Protein AF-A0A7V8ZDE4-F1 (afdb_monomer)

pLDDT: mean 71.48, std 24.08, range [26.95, 95.25]

Nearest PDB structures (foldseek):
  8zi3-assembly1_A  TM=9.391E-01  e=5.649E-06  Acinetobacter baumannii AB5075
  8jr0-assembly1_C  TM=8.247E-01  e=5.360E-06  Mycobacterium tuberculosis
  8g0d-assembly1_B  TM=8.787E-01  e=1.614E-05  Mycolicibacterium smegmatis MC2 155
  8j0s-assembly1_C  TM=7.680E-01  e=5.360E-06  Mycobacterium tuberculosis
  8j0t-assembly1_C  TM=7.699E-01  e=5.953E-06  Mycobacterium tuberculosis

Radius of gyration: 31.19 Å; Cα contacts (8 Å, |Δi|>4): 106; chains: 1; bounding box: 49×77×85 Å

Foldseek 3Di:
DVLVVVVVPDDDDDPVSVLVVQLVLLLVLLPDDDPPDDDQQLLNCLSNLCSVVCVCLQPHSVCSVVLSVQLVVCCCVPVVVLSVCVNVVDDDPVSSVVSVVSSNVSDVVQFGQADPVSDGDPPPCSVDPPDVVVVPPDDPDDDDDDDDDDDDDDDDDDDDDDDDDDDDDDDDDDDDDDDD

Mean predicted aligned error: 16.89 Å

Structure (mmCIF, N/CA/C/O backbone):
data_AF-A0A7V8ZDE4-F1
#
_entry.id   AF-A0A7V8ZDE4-F1
#
loop_
_atom_site.group_PDB
_atom_site.id
_atom_site.type_symbol
_atom_site.label_atom_id
_atom_site.label_alt_id
_atom_site.label_comp_id
_atom_site.label_asym_id
_atom_site.label_entity_id
_atom_site.label_seq_id
_atom_site.pdbx_PDB_ins_code
_atom_site.Cartn_x
_atom_site.Cartn_y
_atom_site.Cartn_z
_atom_site.occupancy
_atom_site.B_iso_or_equiv
_atom_site.auth_seq_id
_atom_site.auth_comp_id
_atom_site.auth_asym_id
_atom_site.auth_atom_id
_atom_site.pdbx_PDB_model_num
ATOM 1 N N . ARG A 1 1 ? 4.763 12.582 -14.632 1.00 57.12 1 ARG A N 1
ATOM 2 C CA . ARG A 1 1 ? 4.474 12.867 -16.061 1.00 57.12 1 ARG A CA 1
ATOM 3 C C . ARG A 1 1 ? 5.572 13.686 -16.749 1.00 57.12 1 ARG A C 1
ATOM 5 O O . ARG A 1 1 ? 5.845 13.400 -17.901 1.00 57.12 1 ARG A O 1
ATOM 12 N N . GLU A 1 2 ? 6.235 14.650 -16.093 1.00 60.16 2 GLU A N 1
ATOM 13 C CA . GLU A 1 2 ? 7.344 15.407 -16.725 1.00 60.16 2 GLU A CA 1
ATOM 14 C C . GLU A 1 2 ? 8.608 14.557 -16.980 1.00 60.16 2 GLU A C 1
ATOM 16 O O . GLU A 1 2 ? 9.247 14.705 -18.016 1.00 60.16 2 GLU A O 1
ATOM 21 N N . LEU A 1 3 ? 8.926 13.610 -16.091 1.00 61.25 3 LEU A N 1
ATOM 22 C CA . LEU A 1 3 ? 10.100 12.730 -16.225 1.00 61.25 3 LEU A CA 1
ATOM 23 C C . LEU A 1 3 ? 9.937 11.630 -17.291 1.00 61.25 3 LEU A C 1
ATOM 25 O O . LEU A 1 3 ? 10.907 11.232 -17.927 1.00 61.25 3 LEU A O 1
ATOM 29 N N . GLU A 1 4 ? 8.711 11.166 -17.529 1.00 60.62 4 GLU A N 1
ATOM 30 C CA . GLU A 1 4 ? 8.402 10.111 -18.510 1.00 60.62 4 GLU A CA 1
ATOM 31 C C . GLU A 1 4 ? 8.660 10.588 -19.950 1.00 60.62 4 GLU A C 1
ATOM 33 O O . GLU A 1 4 ? 9.229 9.867 -20.767 1.00 60.62 4 GLU A O 1
ATOM 38 N N . ALA A 1 5 ? 8.342 11.856 -20.236 1.00 60.94 5 ALA A N 1
ATOM 39 C CA . ALA A 1 5 ? 8.657 12.499 -21.510 1.00 60.94 5 ALA A CA 1
ATOM 40 C C . ALA A 1 5 ? 10.168 12.737 -21.703 1.00 60.94 5 ALA A C 1
ATOM 42 O O . ALA A 1 5 ? 10.633 12.805 -22.837 1.00 60.94 5 ALA A O 1
ATOM 43 N N . PHE A 1 6 ? 10.945 12.843 -20.618 1.00 59.06 6 PHE A N 1
ATOM 44 C CA . PHE A 1 6 ? 12.403 13.001 -20.664 1.00 59.06 6 PHE A CA 1
ATOM 45 C C . PHE A 1 6 ? 13.118 11.672 -20.971 1.00 59.06 6 PHE A C 1
ATOM 47 O O . PHE A 1 6 ? 14.100 11.660 -21.713 1.00 59.06 6 PHE A O 1
ATOM 54 N N . ALA A 1 7 ? 12.579 10.542 -20.496 1.00 60.19 7 ALA A N 1
ATOM 55 C CA . ALA A 1 7 ? 13.123 9.208 -20.763 1.00 60.19 7 ALA A CA 1
ATOM 56 C C . ALA A 1 7 ? 13.098 8.797 -22.248 1.00 60.19 7 ALA A C 1
ATOM 58 O O . ALA A 1 7 ? 13.914 7.982 -22.672 1.00 60.19 7 ALA A O 1
ATOM 59 N N . GLN A 1 8 ? 12.231 9.402 -23.069 1.00 61.84 8 GLN A N 1
ATOM 60 C CA . GLN A 1 8 ? 12.204 9.170 -24.520 1.00 61.84 8 GLN A CA 1
ATOM 61 C C . GLN A 1 8 ? 13.374 9.811 -25.294 1.00 61.84 8 GLN A C 1
ATOM 63 O O . GLN A 1 8 ? 13.570 9.468 -26.459 1.00 61.84 8 GLN A O 1
ATOM 68 N N . PHE A 1 9 ? 14.154 10.725 -24.697 1.00 59.12 9 PHE A N 1
ATOM 69 C CA . PHE A 1 9 ? 15.101 11.571 -25.444 1.00 59.12 9 PHE A CA 1
ATOM 70 C C . PHE A 1 9 ? 16.596 11.249 -25.290 1.00 59.12 9 PHE A C 1
ATOM 72 O O . PHE A 1 9 ? 17.395 11.832 -26.022 1.00 59.12 9 PHE A O 1
ATOM 79 N N . GLY A 1 10 ? 17.019 10.335 -24.414 1.00 55.25 10 GLY A N 1
ATOM 80 C CA . GLY A 1 10 ? 18.457 10.147 -24.182 1.00 55.25 10 GLY A CA 1
ATOM 81 C C . GLY A 1 10 ? 18.822 8.832 -23.516 1.00 55.25 10 GLY A C 1
ATOM 82 O O . GLY A 1 10 ? 19.065 8.821 -22.323 1.00 55.25 10 GLY A O 1
ATOM 83 N N . SER A 1 11 ? 18.811 7.766 -24.317 1.00 62.47 11 SER A N 1
ATOM 84 C CA . SER A 1 11 ? 19.580 6.501 -24.317 1.00 62.47 11 SER A CA 1
ATOM 85 C C . SER A 1 11 ? 20.313 5.910 -23.092 1.00 62.47 11 SER A C 1
ATOM 87 O O . SER A 1 11 ? 20.893 4.853 -23.276 1.00 62.47 11 SER A O 1
ATOM 89 N N . GLU A 1 12 ? 20.297 6.466 -21.887 1.00 56.59 12 GLU A N 1
ATOM 90 C CA . GLU A 1 12 ? 20.797 5.833 -20.656 1.00 56.59 12 GLU A CA 1
ATOM 91 C C . GLU A 1 12 ? 20.234 6.632 -19.476 1.00 56.59 12 GLU A C 1
ATOM 93 O O . GLU A 1 12 ? 20.771 7.663 -19.071 1.00 56.59 12 GLU A O 1
ATOM 98 N N . LEU A 1 13 ? 19.081 6.200 -18.967 1.00 66.50 13 LEU A N 1
ATOM 99 C CA . LEU A 1 13 ? 18.550 6.751 -17.72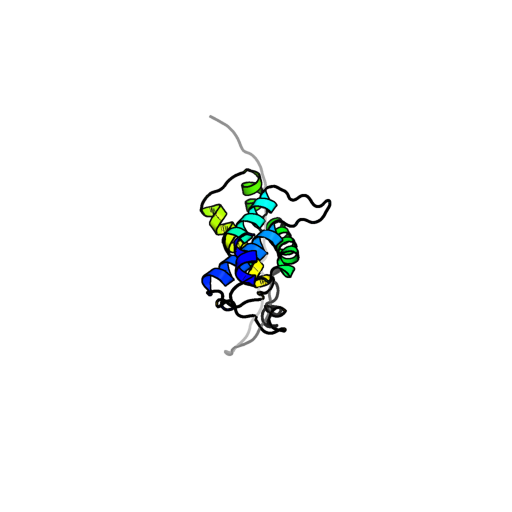9 1.00 66.50 13 LEU A CA 1
ATOM 100 C C . LEU A 1 13 ? 19.392 6.212 -16.569 1.00 66.50 13 LEU A C 1
ATOM 102 O O . LEU A 1 13 ? 19.540 4.995 -16.452 1.00 66.50 13 LEU A O 1
ATOM 106 N N . ASP A 1 14 ? 19.906 7.098 -15.719 1.00 79.94 14 ASP A N 1
ATOM 107 C CA . ASP A 1 14 ? 20.563 6.704 -14.470 1.00 79.94 14 ASP A CA 1
ATOM 108 C C . ASP A 1 14 ? 19.609 5.864 -13.595 1.00 79.94 14 ASP A C 1
ATOM 110 O O . ASP A 1 14 ? 18.388 6.067 -13.639 1.00 79.94 14 ASP A O 1
ATOM 114 N N . ALA A 1 15 ? 20.153 4.917 -12.823 1.00 79.75 15 ALA A N 1
ATOM 115 C CA . ALA A 1 15 ? 19.383 3.969 -12.014 1.00 79.75 15 ALA A CA 1
ATOM 116 C C . ALA A 1 15 ? 18.385 4.667 -11.072 1.00 79.75 15 ALA A C 1
ATOM 118 O O . ALA A 1 15 ? 17.239 4.227 -10.958 1.00 79.75 15 ALA A O 1
ATOM 119 N N . ASP A 1 16 ? 18.758 5.815 -10.498 1.00 82.75 16 ASP A N 1
ATOM 120 C CA . ASP A 1 16 ? 17.874 6.596 -9.626 1.00 82.75 16 ASP A CA 1
ATOM 121 C C . ASP A 1 16 ? 16.657 7.141 -10.390 1.00 82.75 16 ASP A C 1
ATOM 123 O O . ASP A 1 16 ? 15.531 7.204 -9.879 1.00 82.75 16 ASP A O 1
ATOM 127 N N . THR A 1 17 ? 16.858 7.507 -11.659 1.00 83.50 17 THR A N 1
ATOM 128 C CA . THR A 1 17 ? 15.774 7.998 -12.515 1.00 83.50 17 THR A CA 1
ATOM 129 C C . THR A 1 17 ? 14.857 6.848 -12.931 1.00 83.50 17 THR A C 1
ATOM 131 O O . THR A 1 17 ? 13.638 7.026 -12.965 1.00 83.50 17 THR A O 1
ATOM 134 N N . GLN A 1 18 ? 15.410 5.659 -13.197 1.00 82.44 18 GLN A N 1
ATOM 135 C CA . GLN A 1 18 ? 14.616 4.463 -13.505 1.00 82.44 18 GLN A CA 1
ATOM 136 C C . GLN A 1 18 ? 13.742 4.058 -12.316 1.00 82.44 18 GLN A C 1
ATOM 138 O O . GLN A 1 18 ? 12.538 3.872 -12.486 1.00 82.44 18 GLN A O 1
ATOM 143 N N . ALA A 1 19 ? 14.313 4.015 -11.108 1.00 83.81 19 ALA A N 1
ATOM 144 C CA . ALA A 1 19 ? 13.574 3.723 -9.883 1.00 83.81 19 ALA A CA 1
ATOM 145 C C . ALA A 1 19 ? 12.450 4.744 -9.642 1.00 83.81 19 ALA A C 1
ATOM 147 O O . ALA A 1 19 ? 11.315 4.371 -9.341 1.00 83.81 19 ALA A O 1
ATOM 148 N N . THR A 1 20 ? 12.727 6.034 -9.861 1.00 86.75 20 THR A N 1
ATOM 149 C CA . THR A 1 20 ? 11.723 7.102 -9.730 1.00 86.75 20 THR A CA 1
ATOM 150 C C . THR A 1 20 ? 10.564 6.927 -10.714 1.00 86.75 20 THR A C 1
ATOM 152 O O . THR A 1 20 ? 9.401 7.085 -10.337 1.00 86.75 20 THR A O 1
ATOM 155 N N . LEU A 1 21 ? 10.855 6.593 -11.975 1.00 87.06 21 LEU A N 1
ATOM 156 C CA . LEU A 1 21 ? 9.821 6.340 -12.980 1.00 87.06 21 LEU A C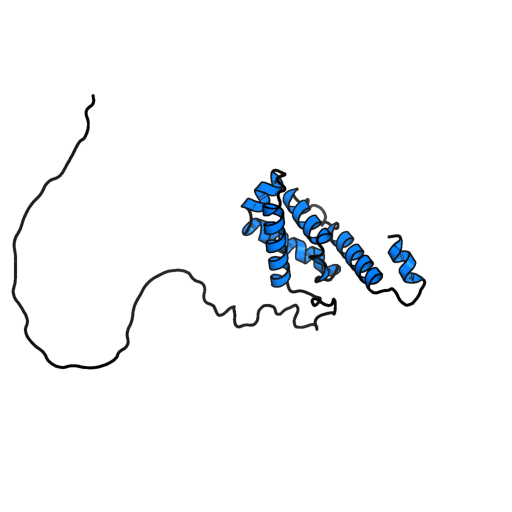A 1
ATOM 157 C C . LEU A 1 21 ? 9.000 5.101 -12.649 1.00 87.06 21 LEU A C 1
ATOM 159 O O . LEU A 1 21 ? 7.773 5.168 -12.688 1.00 87.06 21 LEU A O 1
ATOM 163 N N . ALA A 1 22 ? 9.664 4.012 -12.271 1.00 87.19 22 ALA A N 1
ATOM 164 C CA . ALA A 1 22 ? 9.005 2.766 -11.923 1.00 87.19 22 ALA A CA 1
ATOM 165 C C . ALA A 1 22 ? 8.098 2.951 -10.694 1.00 87.19 22 ALA A C 1
ATOM 167 O O . ALA A 1 22 ? 6.965 2.479 -10.676 1.00 87.19 22 ALA A O 1
ATOM 168 N N . ARG A 1 23 ? 8.531 3.706 -9.676 1.00 89.62 23 ARG A N 1
ATOM 169 C CA . ARG A 1 23 ? 7.666 4.076 -8.545 1.00 89.62 23 ARG A CA 1
ATOM 170 C C . ARG A 1 23 ? 6.498 4.960 -8.985 1.00 89.62 23 ARG A C 1
ATOM 172 O O . ARG A 1 23 ? 5.375 4.772 -8.527 1.00 89.62 23 ARG A O 1
ATOM 179 N N . GLY A 1 24 ? 6.736 5.904 -9.896 1.00 90.38 24 GLY A N 1
ATOM 180 C CA . GLY A 1 24 ? 5.687 6.746 -10.471 1.00 90.38 24 GLY A CA 1
ATOM 181 C C . GLY A 1 24 ? 4.606 5.942 -11.199 1.00 90.38 24 GLY A C 1
ATOM 182 O O . GLY A 1 24 ? 3.421 6.218 -11.021 1.00 90.38 24 GLY A O 1
ATOM 183 N N . GLU A 1 25 ? 5.002 4.933 -11.973 1.00 90.88 25 GLU A N 1
ATOM 184 C CA 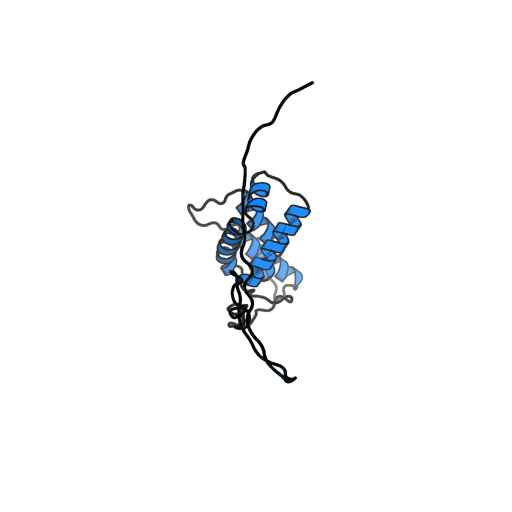. GLU A 1 25 ? 4.087 4.009 -12.648 1.00 90.88 25 GLU A CA 1
ATOM 185 C C . GLU A 1 25 ? 3.229 3.236 -11.639 1.00 90.88 25 GLU A C 1
ATOM 187 O O . GLU A 1 25 ? 2.002 3.209 -11.751 1.00 90.88 25 GLU A O 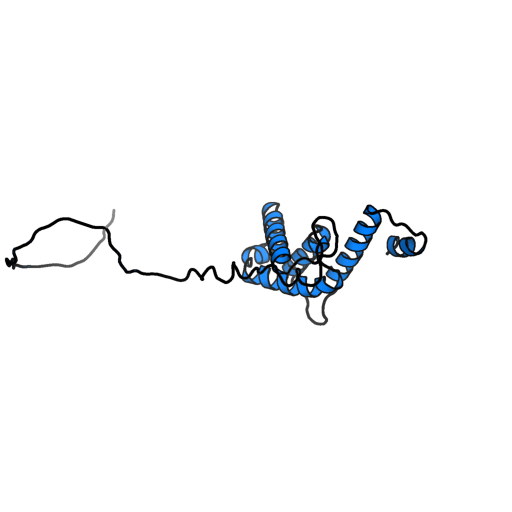1
ATOM 192 N N . ARG A 1 26 ? 3.861 2.696 -10.591 1.00 91.81 26 ARG A N 1
ATOM 193 C CA . ARG A 1 26 ? 3.173 1.966 -9.520 1.00 91.81 26 ARG A CA 1
ATOM 194 C C . ARG A 1 26 ? 2.187 2.838 -8.749 1.00 91.81 26 ARG A C 1
ATOM 196 O O . ARG A 1 26 ? 1.058 2.421 -8.528 1.00 91.81 26 ARG A O 1
ATOM 203 N N . LEU A 1 27 ? 2.560 4.075 -8.415 1.00 92.06 27 LEU A N 1
ATOM 204 C CA . LEU A 1 27 ? 1.662 5.034 -7.760 1.00 92.06 27 LEU A CA 1
AT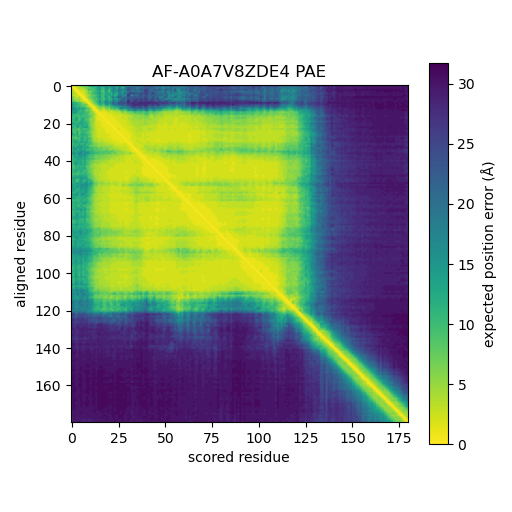OM 205 C C . LEU A 1 27 ? 0.429 5.349 -8.611 1.00 92.06 27 LEU A C 1
ATOM 207 O O . LEU A 1 27 ? -0.671 5.484 -8.082 1.00 92.06 27 LEU A O 1
ATOM 211 N N . VAL A 1 28 ? 0.588 5.458 -9.932 1.00 92.69 28 VAL A N 1
ATOM 212 C CA . VAL A 1 28 ? -0.556 5.647 -10.833 1.00 92.69 28 VAL A CA 1
ATOM 213 C C . VAL A 1 28 ? -1.447 4.407 -10.833 1.00 92.69 28 VAL A C 1
ATOM 215 O O . VAL A 1 28 ? -2.666 4.549 -10.761 1.00 92.69 28 VAL A O 1
ATOM 218 N N . ALA A 1 29 ? -0.864 3.206 -10.859 1.00 91.69 29 ALA A N 1
ATOM 219 C CA . ALA A 1 29 ? -1.618 1.960 -10.767 1.00 91.69 29 ALA A CA 1
ATOM 220 C C . ALA A 1 29 ? -2.367 1.824 -9.429 1.00 91.69 29 ALA A C 1
ATOM 222 O O . ALA A 1 29 ? -3.519 1.397 -9.424 1.00 91.69 29 ALA A O 1
ATOM 223 N N . THR A 1 30 ? -1.772 2.264 -8.317 1.00 93.19 30 THR A N 1
ATOM 224 C CA . THR A 1 30 ? -2.406 2.292 -6.990 1.00 93.19 30 THR A CA 1
ATOM 225 C C . THR A 1 30 ? -3.672 3.138 -6.950 1.00 93.19 30 THR A C 1
ATOM 227 O O . THR A 1 30 ? -4.621 2.804 -6.246 1.00 93.19 30 THR A O 1
ATOM 230 N N . LEU A 1 31 ? -3.696 4.231 -7.710 1.00 91.38 31 LEU A N 1
ATOM 231 C CA . LEU A 1 31 ? -4.830 5.149 -7.769 1.00 91.38 31 LEU A CA 1
ATOM 232 C C . LEU A 1 31 ? -5.937 4.683 -8.728 1.00 91.38 31 LEU A C 1
ATOM 234 O O . LEU A 1 31 ? -6.995 5.313 -8.780 1.00 91.38 31 LEU A O 1
ATOM 238 N N . ASN A 1 32 ? -5.722 3.601 -9.481 1.00 90.00 32 ASN A N 1
ATOM 239 C CA . ASN A 1 32 ? -6.753 3.030 -10.337 1.00 90.00 32 ASN A CA 1
ATOM 240 C C . ASN A 1 32 ? -7.732 2.200 -9.500 1.00 90.00 32 ASN A C 1
ATOM 242 O O . ASN A 1 32 ? -7.342 1.275 -8.792 1.00 90.00 32 ASN A O 1
ATOM 246 N N . GLN A 1 33 ? -9.020 2.515 -9.624 1.00 88.56 33 GLN A N 1
ATOM 247 C CA . GLN A 1 33 ? -10.104 1.805 -8.949 1.00 88.56 33 GLN A CA 1
ATOM 248 C C . GLN A 1 33 ? -11.084 1.233 -9.970 1.00 88.56 33 GLN A C 1
ATOM 250 O O . GLN A 1 33 ? -11.357 1.850 -11.004 1.00 88.56 33 GLN A O 1
ATOM 255 N N . ALA A 1 34 ? -11.627 0.055 -9.660 1.00 87.38 34 ALA A N 1
ATOM 256 C CA . ALA A 1 34 ? -12.689 -0.550 -10.448 1.00 87.38 34 ALA A CA 1
ATOM 257 C C . ALA A 1 34 ? -13.979 0.285 -10.371 1.00 87.38 34 ALA A C 1
ATOM 259 O O . ALA A 1 34 ? -14.290 0.922 -9.360 1.00 87.38 34 ALA A O 1
ATOM 260 N N . GLU A 1 35 ? -14.755 0.270 -11.452 1.00 89.25 35 GLU A N 1
ATOM 261 C CA . GLU A 1 35 ? -16.042 0.960 -11.496 1.00 89.25 35 GLU A CA 1
ATOM 262 C C . GLU A 1 35 ? -17.004 0.373 -10.450 1.00 89.25 35 GLU A C 1
ATOM 264 O O . GLU A 1 35 ? -17.054 -0.838 -10.249 1.00 89.25 35 GLU A O 1
ATOM 269 N N . LEU A 1 36 ? -17.791 1.232 -9.791 1.00 89.50 36 LEU A N 1
ATOM 270 C CA . LEU A 1 36 ? -18.787 0.848 -8.777 1.00 89.50 36 LEU A CA 1
ATOM 271 C C . LEU A 1 36 ? -18.224 0.136 -7.529 1.00 89.50 36 LEU A C 1
ATOM 273 O O . LEU A 1 36 ? -19.002 -0.410 -6.748 1.00 89.50 36 LEU A O 1
ATOM 277 N N . ALA A 1 37 ? -16.911 0.189 -7.296 1.00 88.06 37 ALA A N 1
ATOM 278 C CA . ALA A 1 37 ? -16.260 -0.394 -6.123 1.00 88.06 37 ALA A CA 1
ATOM 279 C C . ALA A 1 37 ? -15.579 0.685 -5.254 1.00 88.06 37 ALA A C 1
ATOM 281 O O . ALA A 1 37 ? -14.351 0.717 -5.166 1.00 88.06 37 ALA A O 1
ATOM 282 N N . PRO A 1 38 ? -16.341 1.598 -4.616 1.00 90.94 38 PRO A N 1
ATOM 283 C CA . PRO A 1 38 ? -15.748 2.613 -3.755 1.00 90.94 38 PRO A CA 1
ATOM 284 C C . PRO A 1 38 ? -15.078 1.962 -2.540 1.00 90.94 38 PRO A C 1
ATOM 286 O O . PRO A 1 38 ? -15.670 1.126 -1.856 1.00 90.94 38 PRO A O 1
ATOM 289 N N . TRP A 1 39 ? -13.847 2.374 -2.260 1.00 92.56 39 TRP A N 1
ATOM 290 C CA . TRP A 1 39 ? -13.106 1.944 -1.078 1.00 92.56 39 TRP A CA 1
ATOM 291 C C . TRP A 1 39 ? -13.491 2.762 0.148 1.00 92.56 39 TRP A C 1
ATOM 293 O O . TRP A 1 39 ? -13.793 3.955 0.035 1.00 92.56 39 TRP A O 1
ATOM 303 N N . LYS A 1 40 ? -13.448 2.140 1.329 1.00 94.38 40 LYS A N 1
ATOM 304 C CA . LYS A 1 40 ? -13.597 2.876 2.585 1.00 94.38 40 LYS A CA 1
ATOM 305 C C . LYS A 1 40 ? -12.324 3.672 2.887 1.00 94.38 40 LYS A C 1
ATOM 307 O O . LYS A 1 40 ? -11.319 3.525 2.193 1.00 94.38 40 LYS A O 1
ATOM 312 N N . VAL A 1 41 ? -12.367 4.547 3.889 1.00 94.62 41 VAL A N 1
ATOM 313 C CA . VAL A 1 41 ? -11.236 5.440 4.194 1.00 94.62 41 VAL A CA 1
ATOM 314 C C . VAL A 1 41 ? -10.023 4.631 4.644 1.00 94.62 41 VAL A C 1
ATOM 316 O O . VAL A 1 41 ? -8.932 4.854 4.137 1.00 94.62 41 VAL A O 1
ATOM 319 N N . GLU A 1 42 ? -10.226 3.645 5.511 1.00 95.25 42 GLU A N 1
ATOM 320 C CA . GLU A 1 42 ? -9.187 2.739 5.996 1.00 95.25 42 GLU A CA 1
ATOM 321 C C . GLU A 1 42 ? -8.496 1.970 4.856 1.00 95.25 42 GLU A C 1
ATOM 323 O O . GLU A 1 42 ? -7.271 1.869 4.821 1.00 95.25 42 GLU A O 1
ATOM 328 N N . ASP A 1 43 ? -9.265 1.526 3.857 1.00 95.06 43 ASP A N 1
ATOM 329 C CA . ASP A 1 43 ? -8.729 0.829 2.685 1.00 95.06 43 ASP A CA 1
ATOM 330 C C . ASP A 1 43 ? -7.905 1.774 1.797 1.00 95.06 43 ASP A C 1
ATOM 332 O O . ASP A 1 43 ? -6.845 1.410 1.289 1.00 95.06 43 ASP A O 1
ATOM 336 N N . GLN A 1 44 ? -8.387 3.008 1.607 1.00 94.81 44 GLN A N 1
ATOM 337 C CA . GLN A 1 44 ? -7.666 4.032 0.851 1.00 94.81 44 GLN A CA 1
ATOM 338 C C . GLN A 1 44 ? -6.350 4.400 1.539 1.00 94.81 44 GLN A C 1
ATOM 340 O O . GLN A 1 44 ? -5.340 4.566 0.860 1.00 94.81 44 GLN A O 1
ATOM 345 N N . VAL A 1 45 ? -6.347 4.497 2.872 1.00 94.81 45 VAL A N 1
ATOM 346 C CA . VAL A 1 45 ? -5.136 4.765 3.654 1.00 94.81 45 VAL A CA 1
ATOM 347 C C . VAL A 1 45 ? -4.124 3.636 3.470 1.00 94.81 45 VAL A C 1
ATOM 349 O O . VAL A 1 45 ? -2.983 3.920 3.111 1.00 94.81 45 VAL A O 1
ATOM 352 N N . ALA A 1 46 ? -4.540 2.374 3.613 1.00 94.44 46 ALA A N 1
ATOM 353 C CA . ALA A 1 46 ? -3.659 1.222 3.414 1.00 94.44 46 ALA A CA 1
ATOM 354 C C . ALA A 1 46 ? -3.057 1.177 1.997 1.00 94.44 46 ALA A C 1
ATOM 356 O O . ALA A 1 46 ? -1.848 1.000 1.837 1.00 94.44 46 ALA A O 1
ATOM 357 N N . ALA A 1 47 ? -3.874 1.403 0.963 1.00 94.31 47 ALA A N 1
ATOM 358 C CA . ALA A 1 47 ? -3.420 1.386 -0.426 1.00 94.31 47 ALA A CA 1
ATOM 359 C C . ALA A 1 47 ? -2.491 2.560 -0.781 1.00 94.31 47 ALA A C 1
ATOM 361 O O . ALA A 1 47 ? -1.537 2.398 -1.539 1.00 94.31 47 ALA A O 1
ATOM 362 N N . ILE A 1 48 ? -2.742 3.759 -0.248 1.00 93.94 48 ILE A N 1
ATOM 363 C CA . ILE A 1 48 ? -1.848 4.903 -0.471 1.00 93.94 48 ILE A CA 1
ATOM 364 C C . ILE A 1 48 ? -0.530 4.680 0.269 1.00 93.94 48 ILE A C 1
ATOM 366 O O . ILE A 1 48 ? 0.532 4.891 -0.318 1.00 93.94 48 ILE A O 1
ATOM 370 N N . TYR A 1 49 ? -0.594 4.216 1.520 1.00 94.62 49 TYR A N 1
ATOM 371 C CA . TYR A 1 49 ? 0.584 3.957 2.341 1.00 94.62 49 TYR A CA 1
ATOM 372 C C . TYR A 1 49 ? 1.506 2.910 1.702 1.00 94.62 49 TYR A C 1
ATOM 374 O O . TYR A 1 49 ? 2.713 3.146 1.609 1.00 94.62 49 TYR A O 1
ATOM 382 N N . SER A 1 50 ? 0.950 1.818 1.158 1.00 93.44 50 SER A N 1
ATOM 383 C CA . SER A 1 50 ? 1.730 0.797 0.442 1.00 93.44 50 SER A CA 1
ATOM 384 C C . SER A 1 50 ? 2.501 1.389 -0.751 1.00 93.44 50 SER A C 1
ATOM 386 O O . SER A 1 50 ? 3.680 1.087 -0.953 1.00 93.44 50 SER A O 1
ATOM 388 N N . GLY A 1 51 ? 1.871 2.292 -1.511 1.00 91.12 51 GLY A N 1
ATOM 389 C CA . GLY A 1 51 ? 2.485 2.956 -2.661 1.00 91.12 51 GLY A CA 1
ATOM 390 C C . GLY A 1 51 ? 3.533 4.005 -2.285 1.00 91.12 51 GLY A C 1
ATOM 391 O O . GLY A 1 51 ? 4.589 4.076 -2.913 1.00 91.12 51 GLY A O 1
ATOM 392 N N . THR A 1 52 ? 3.279 4.824 -1.262 1.00 90.00 52 THR A N 1
ATOM 393 C CA . THR A 1 52 ? 4.216 5.881 -0.846 1.00 90.00 52 THR A CA 1
ATOM 394 C C . THR A 1 52 ? 5.398 5.352 -0.040 1.00 90.00 52 THR A C 1
ATOM 396 O O . THR A 1 52 ? 6.489 5.914 -0.137 1.00 90.00 52 THR A O 1
ATOM 399 N N . GLY A 1 53 ? 5.200 4.270 0.719 1.00 85.19 53 GLY A N 1
ATOM 400 C CA . GLY A 1 53 ? 6.226 3.635 1.549 1.00 85.19 53 GLY A CA 1
ATOM 401 C C . GLY A 1 53 ? 7.247 2.798 0.772 1.00 85.19 53 GLY A C 1
ATOM 402 O O . GLY A 1 53 ? 8.224 2.342 1.353 1.00 85.19 53 GLY A O 1
ATOM 403 N N . GLY A 1 54 ? 7.064 2.611 -0.542 1.00 85.38 54 GLY A N 1
ATOM 404 C CA . GLY A 1 54 ? 7.975 1.818 -1.381 1.00 85.38 54 GLY A CA 1
ATOM 405 C C . GLY A 1 54 ? 7.764 0.304 -1.283 1.00 85.38 54 GLY A C 1
ATOM 406 O O . GLY A 1 54 ? 8.518 -0.457 -1.879 1.00 85.38 54 GLY A O 1
ATOM 407 N N . TYR A 1 55 ? 6.717 -0.148 -0.591 1.00 88.62 55 TYR A N 1
ATOM 408 C CA . TYR A 1 55 ? 6.392 -1.569 -0.453 1.00 88.62 55 TYR A CA 1
ATOM 409 C C . TYR A 1 55 ? 6.104 -2.228 -1.813 1.00 88.62 55 TYR A C 1
ATOM 411 O O . TYR A 1 55 ? 6.487 -3.366 -2.064 1.00 88.62 55 TYR A O 1
ATOM 419 N N . LEU A 1 56 ? 5.496 -1.483 -2.739 1.00 90.12 56 LEU A N 1
ATOM 420 C CA . LEU A 1 56 ? 5.145 -1.985 -4.071 1.00 90.12 56 LEU A CA 1
ATOM 421 C C . LEU A 1 56 ? 6.336 -2.123 -5.030 1.00 90.12 56 LEU A C 1
ATOM 423 O O . LEU A 1 56 ? 6.150 -2.633 -6.133 1.00 90.12 56 LEU A O 1
ATOM 427 N N . ASP A 1 57 ? 7.549 -1.700 -4.657 1.00 89.00 57 ASP A N 1
ATOM 428 C CA . ASP A 1 57 ? 8.708 -1.714 -5.562 1.00 89.00 57 ASP A CA 1
ATOM 429 C C . ASP A 1 57 ? 9.051 -3.145 -6.040 1.00 89.00 57 ASP A C 1
ATOM 431 O O . ASP A 1 57 ? 9.548 -3.327 -7.153 1.00 89.00 57 ASP A O 1
ATOM 435 N N . ARG A 1 58 ? 8.670 -4.168 -5.258 1.00 87.88 58 ARG A N 1
ATOM 436 C CA . ARG A 1 58 ? 8.842 -5.597 -5.577 1.00 87.88 58 ARG A CA 1
ATOM 437 C C . ARG A 1 58 ? 7.718 -6.214 -6.419 1.00 87.88 58 ARG A C 1
ATOM 439 O O . ARG A 1 58 ? 7.816 -7.385 -6.775 1.00 87.88 58 ARG A O 1
ATOM 446 N N . ILE A 1 59 ? 6.683 -5.451 -6.769 1.00 89.06 59 ILE A N 1
ATOM 447 C CA . ILE A 1 59 ? 5.521 -5.906 -7.550 1.00 89.06 59 ILE A CA 1
ATOM 448 C C . ILE A 1 59 ? 5.485 -5.181 -8.900 1.00 89.06 59 ILE A C 1
ATOM 450 O O . ILE A 1 59 ? 5.784 -3.985 -8.985 1.00 89.06 59 ILE A O 1
ATOM 454 N N . LYS A 1 60 ? 5.139 -5.882 -9.983 1.00 89.81 60 LYS A N 1
ATOM 455 C CA . LYS A 1 60 ? 4.936 -5.254 -11.301 1.00 89.81 60 LYS A CA 1
ATOM 456 C C . LYS A 1 60 ? 3.671 -4.395 -11.310 1.00 89.81 60 LYS A C 1
ATOM 458 O O . LYS A 1 60 ? 2.679 -4.709 -10.657 1.00 89.81 60 LYS A O 1
ATOM 463 N N . ALA A 1 61 ? 3.695 -3.300 -12.069 1.00 89.56 61 ALA A N 1
ATOM 464 C CA . ALA A 1 61 ? 2.618 -2.310 -12.055 1.00 89.56 61 ALA A CA 1
ATOM 465 C C . ALA A 1 61 ? 1.247 -2.872 -12.482 1.00 89.56 61 ALA A C 1
ATOM 467 O O . ALA A 1 61 ? 0.215 -2.462 -11.954 1.00 89.56 61 ALA A O 1
ATOM 468 N N . ASP A 1 62 ? 1.230 -3.843 -13.392 1.00 89.81 62 ASP A N 1
ATOM 469 C CA . ASP A 1 62 ? 0.033 -4.549 -13.859 1.00 89.81 62 ASP A CA 1
ATOM 470 C C . ASP A 1 62 ? -0.585 -5.476 -12.797 1.00 89.81 62 ASP A C 1
ATOM 472 O O . ASP A 1 62 ? -1.797 -5.697 -12.803 1.00 89.81 62 ASP A O 1
ATOM 476 N N . ARG A 1 63 ? 0.215 -5.966 -11.842 1.00 91.69 63 ARG A N 1
ATOM 477 C CA . ARG A 1 63 ? -0.238 -6.818 -10.731 1.00 91.69 63 ARG A CA 1
ATOM 478 C C . ARG A 1 63 ? -0.744 -6.045 -9.512 1.00 91.69 63 ARG A C 1
ATOM 480 O O . ARG A 1 63 ? -1.355 -6.652 -8.633 1.00 91.69 63 ARG A O 1
ATOM 487 N N . ILE A 1 64 ? -0.567 -4.722 -9.459 1.00 92.81 64 ILE A N 1
ATOM 488 C CA . ILE A 1 64 ? -0.925 -3.903 -8.285 1.00 92.81 64 ILE A CA 1
ATOM 489 C C . ILE A 1 64 ? -2.413 -3.980 -7.934 1.00 92.81 64 ILE A C 1
ATOM 491 O O . ILE A 1 64 ? -2.749 -4.066 -6.757 1.00 92.81 64 ILE A O 1
ATOM 495 N N . SER A 1 65 ? -3.319 -3.987 -8.920 1.00 91.25 65 SER A N 1
ATOM 496 C CA . SER A 1 65 ? -4.757 -4.133 -8.630 1.00 91.25 65 SER A CA 1
ATOM 497 C C . SER A 1 65 ? -5.067 -5.454 -7.922 1.00 91.25 65 SER A C 1
ATOM 499 O O . SER A 1 65 ? -5.753 -5.449 -6.904 1.00 91.25 65 SER A O 1
ATOM 501 N N . ALA A 1 66 ? -4.510 -6.567 -8.408 1.00 91.69 66 ALA A N 1
ATOM 502 C CA . ALA A 1 66 ? -4.705 -7.877 -7.790 1.00 91.69 66 ALA A CA 1
ATOM 503 C C . ALA A 1 66 ? -4.079 -7.947 -6.387 1.00 91.69 66 ALA A C 1
ATOM 505 O O . ALA A 1 66 ? -4.680 -8.502 -5.468 1.00 91.69 66 ALA A O 1
ATOM 506 N N . PHE A 1 67 ? -2.905 -7.334 -6.207 1.00 94.06 67 PHE A N 1
ATOM 507 C CA . PHE A 1 67 ? -2.278 -7.205 -4.895 1.00 94.06 67 PHE A CA 1
ATOM 508 C C . PHE A 1 67 ? -3.170 -6.428 -3.919 1.00 94.06 67 PHE A C 1
ATOM 510 O O . PHE A 1 67 ? -3.394 -6.888 -2.805 1.00 94.06 67 PHE A O 1
ATOM 517 N N . HIS A 1 68 ? -3.732 -5.286 -4.328 1.00 93.69 68 HIS A N 1
ATOM 518 C CA . HIS A 1 68 ? -4.609 -4.497 -3.462 1.00 93.69 68 HIS A CA 1
ATOM 519 C C . HIS A 1 68 ? -5.872 -5.244 -3.056 1.00 93.69 68 HIS A C 1
ATOM 521 O O . HIS A 1 68 ? -6.259 -5.174 -1.895 1.00 93.69 68 HIS A O 1
ATOM 527 N N . GLU A 1 69 ? -6.500 -5.983 -3.967 1.00 92.38 69 GLU A N 1
ATOM 528 C CA . GLU A 1 69 ? -7.657 -6.810 -3.619 1.00 92.38 69 GLU A CA 1
ATOM 529 C C . GLU A 1 69 ? -7.306 -7.854 -2.551 1.00 92.38 69 GLU A C 1
ATOM 531 O O . GLU A 1 69 ? -8.022 -7.976 -1.554 1.00 92.38 69 GLU A O 1
ATOM 536 N N . ASN A 1 70 ? -6.178 -8.551 -2.718 1.00 93.44 70 ASN A N 1
ATOM 537 C CA . ASN A 1 70 ? -5.703 -9.552 -1.765 1.00 93.44 70 ASN A CA 1
ATOM 538 C C . ASN A 1 70 ? -5.330 -8.933 -0.404 1.00 93.44 70 ASN A C 1
ATOM 540 O O . ASN A 1 70 ? -5.821 -9.371 0.637 1.00 93.44 70 ASN A O 1
ATOM 544 N N . MET A 1 71 ? -4.526 -7.871 -0.418 1.00 94.75 71 MET A N 1
ATOM 545 C CA . MET A 1 71 ? -4.042 -7.174 0.774 1.00 94.75 71 MET A CA 1
ATOM 546 C C . MET A 1 71 ? -5.193 -6.550 1.573 1.00 94.75 71 MET A C 1
ATOM 548 O O . MET A 1 71 ? -5.277 -6.748 2.783 1.00 94.75 71 MET A O 1
ATOM 552 N N . LEU A 1 72 ? -6.147 -5.885 0.911 1.00 94.31 72 LEU A N 1
ATOM 553 C CA . LEU A 1 72 ? -7.324 -5.324 1.582 1.00 94.31 72 LEU A CA 1
ATOM 554 C C . LEU A 1 72 ? -8.237 -6.412 2.152 1.00 94.31 72 LEU A C 1
ATOM 556 O O . LEU A 1 72 ? -8.806 -6.235 3.230 1.00 94.31 72 LEU A O 1
ATOM 560 N N . GLN A 1 73 ? -8.396 -7.540 1.455 1.00 93.75 73 GLN A N 1
ATOM 561 C CA . GLN A 1 73 ? -9.156 -8.670 1.986 1.00 93.75 73 GLN A CA 1
ATOM 562 C C . GLN A 1 73 ? -8.514 -9.206 3.269 1.00 93.75 73 GLN A C 1
ATOM 564 O O . GLN A 1 73 ? -9.227 -9.387 4.257 1.00 93.75 73 GLN A O 1
ATOM 569 N N . ARG A 1 74 ? -7.191 -9.399 3.260 1.00 94.38 74 ARG A N 1
ATOM 570 C CA . ARG A 1 74 ? -6.426 -9.878 4.412 1.00 94.38 74 ARG A CA 1
ATOM 571 C C . ARG A 1 74 ? -6.510 -8.920 5.598 1.00 94.38 74 ARG A C 1
ATOM 573 O O . ARG A 1 74 ? -6.878 -9.341 6.689 1.00 94.38 74 ARG A O 1
ATOM 580 N N . LEU A 1 75 ? -6.256 -7.627 5.382 1.00 94.31 75 LEU A N 1
ATOM 581 C CA . LEU A 1 75 ? -6.323 -6.613 6.441 1.00 94.31 75 LEU A CA 1
ATOM 582 C C . LEU A 1 75 ? -7.702 -6.572 7.107 1.00 94.31 75 LEU A C 1
ATOM 584 O O . LEU A 1 75 ? -7.809 -6.446 8.321 1.00 94.31 75 LEU A O 1
ATOM 588 N N . ARG A 1 76 ? -8.780 -6.737 6.334 1.00 93.56 76 ARG A N 1
ATOM 589 C CA . ARG A 1 76 ? -10.140 -6.778 6.888 1.00 93.56 76 ARG A CA 1
ATOM 590 C C . ARG A 1 76 ? -10.433 -8.055 7.677 1.00 93.56 76 ARG A C 1
ATOM 592 O O . ARG A 1 76 ? -11.273 -8.007 8.573 1.00 93.56 76 ARG A O 1
ATOM 599 N N . SER A 1 77 ? -9.818 -9.188 7.330 1.00 93.81 77 SER A N 1
ATOM 600 C CA . SER A 1 77 ? -10.059 -10.468 8.007 1.00 93.81 77 SER A CA 1
ATOM 601 C C . SER A 1 77 ? -9.169 -10.698 9.223 1.00 93.81 77 SER A C 1
ATOM 603 O O . SER A 1 77 ? -9.636 -11.262 10.209 1.00 93.81 77 SER A O 1
ATOM 605 N N . GLU A 1 78 ? -7.907 -10.290 9.145 1.00 93.44 78 GLU A N 1
ATOM 606 C CA . GLU A 1 78 ? -6.881 -10.579 10.154 1.00 93.44 78 GLU A CA 1
ATOM 607 C C . GLU A 1 78 ? -6.641 -9.376 11.069 1.00 93.44 78 GLU A C 1
ATOM 609 O O . GLU A 1 78 ? -6.523 -9.536 12.279 1.00 93.44 78 GLU A O 1
ATOM 614 N N . GLU A 1 79 ? -6.688 -8.166 10.510 1.00 93.31 79 GLU A N 1
ATOM 615 C CA . GLU A 1 79 ? -6.337 -6.914 11.187 1.00 93.31 79 GLU A CA 1
ATOM 616 C C . GLU A 1 79 ? -7.547 -5.975 11.327 1.00 93.31 79 GLU A C 1
ATOM 618 O O . GLU A 1 79 ? -7.448 -4.752 11.206 1.00 93.31 79 GLU A O 1
ATOM 623 N N . SER A 1 80 ? -8.734 -6.531 11.601 1.00 93.69 80 SER A N 1
ATOM 624 C CA . SER A 1 80 ? -9.974 -5.742 11.656 1.00 93.69 80 SER A CA 1
ATOM 625 C C . SER A 1 80 ? -9.915 -4.616 12.697 1.00 93.69 80 SER A C 1
ATOM 627 O O . SER A 1 80 ? -10.424 -3.527 12.457 1.00 93.69 80 SER A O 1
ATOM 629 N N . GLY A 1 81 ? -9.250 -4.855 13.834 1.00 94.06 81 GLY A N 1
ATOM 630 C CA . GLY A 1 81 ? -9.067 -3.842 14.877 1.00 94.06 81 GLY A CA 1
ATOM 631 C C . GLY A 1 81 ? -8.182 -2.673 14.435 1.00 94.06 81 GLY A C 1
ATOM 632 O O . GLY A 1 81 ? -8.468 -1.531 14.789 1.00 94.06 81 GLY A O 1
ATOM 633 N N . LEU A 1 82 ? -7.150 -2.938 13.628 1.00 94.19 82 LEU A N 1
ATOM 634 C CA . LEU A 1 82 ? -6.313 -1.901 13.020 1.00 94.19 82 LEU A CA 1
ATOM 635 C C . LEU A 1 82 ? -7.120 -1.091 11.997 1.00 94.19 82 LEU A C 1
ATOM 637 O O . LEU A 1 82 ? -7.067 0.138 11.990 1.00 94.19 82 LEU A O 1
ATOM 641 N N . MET A 1 83 ? -7.918 -1.771 11.172 1.00 95.25 83 MET A N 1
ATOM 642 C CA . MET A 1 83 ? -8.782 -1.125 10.179 1.00 95.25 83 MET A CA 1
ATOM 643 C C . MET A 1 83 ? -9.841 -0.224 10.829 1.00 95.25 83 MET A C 1
ATOM 645 O O . MET A 1 83 ? -10.106 0.864 10.321 1.00 95.25 83 MET A O 1
ATOM 649 N N . ASP A 1 84 ? -10.392 -0.615 11.981 1.00 95.25 84 ASP A N 1
ATOM 650 C CA . ASP A 1 84 ? -11.331 0.216 12.743 1.00 95.25 84 ASP A CA 1
ATOM 651 C C . ASP A 1 84 ? -10.663 1.484 13.313 1.00 95.25 84 ASP A C 1
ATOM 653 O O . ASP A 1 84 ? -11.260 2.563 13.284 1.00 95.25 84 ASP A O 1
ATOM 657 N N . GLN A 1 85 ? -9.415 1.387 13.789 1.00 94.62 85 GLN A N 1
ATOM 658 C CA . GLN A 1 85 ? -8.633 2.550 14.243 1.00 94.62 85 GLN A CA 1
ATOM 659 C C . GLN A 1 85 ? -8.361 3.526 13.090 1.00 94.62 85 GLN A C 1
ATOM 661 O O . GLN A 1 85 ? -8.582 4.733 13.218 1.00 94.62 85 GLN A O 1
ATOM 666 N N . LEU A 1 86 ? -7.967 2.999 11.927 1.00 94.12 86 LEU A N 1
ATOM 667 C CA . LEU A 1 86 ? -7.761 3.798 10.718 1.00 94.12 86 LEU A CA 1
ATOM 668 C C . LEU A 1 86 ? -9.060 4.460 10.241 1.00 94.12 86 LEU A C 1
ATOM 670 O O . LEU A 1 86 ? -9.050 5.629 9.852 1.00 94.12 86 LEU A O 1
ATOM 674 N N . ALA A 1 87 ? -10.194 3.759 10.324 1.00 94.50 87 ALA A N 1
ATOM 675 C CA . ALA A 1 87 ? -11.507 4.320 10.011 1.00 94.50 87 ALA A CA 1
ATOM 676 C C . ALA A 1 87 ? -11.896 5.460 10.974 1.00 94.50 87 ALA A C 1
ATOM 678 O O . ALA A 1 87 ? -12.571 6.411 10.573 1.00 94.50 87 ALA A O 1
ATOM 679 N N . GLY A 1 88 ? -11.446 5.383 12.232 1.00 93.38 88 GLY A N 1
ATOM 680 C CA . GLY A 1 88 ? -11.572 6.439 13.240 1.00 93.38 88 GLY A CA 1
ATOM 681 C C . GLY A 1 88 ? -10.684 7.665 12.993 1.00 93.38 88 GLY A C 1
ATOM 682 O O . GLY A 1 88 ? -10.941 8.723 13.571 1.00 93.38 88 GLY A O 1
ATOM 683 N N . GLY A 1 89 ? -9.692 7.555 12.103 1.00 92.38 89 GLY A N 1
ATOM 684 C CA . GLY A 1 89 ? -8.723 8.609 11.798 1.00 92.38 89 GLY A CA 1
ATOM 685 C C .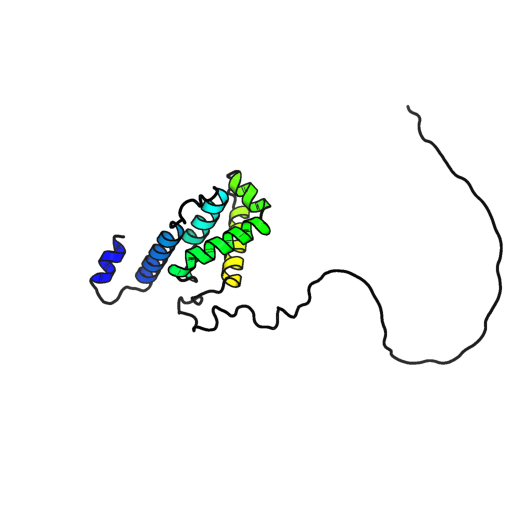 GLY A 1 89 ? -7.508 8.628 12.727 1.00 92.38 89 GLY A C 1
ATOM 686 O O . GLY A 1 89 ? -6.797 9.634 12.765 1.00 92.38 89 GLY A O 1
ATOM 687 N N . ASP A 1 90 ? -7.269 7.548 13.473 1.00 92.44 90 ASP A N 1
ATOM 688 C CA . ASP A 1 90 ? -6.085 7.418 14.312 1.00 92.44 90 ASP A CA 1
ATOM 689 C C . ASP A 1 90 ? -4.848 7.138 13.446 1.00 92.44 90 ASP A C 1
ATOM 691 O O . ASP A 1 90 ? -4.834 6.229 12.616 1.00 92.44 90 ASP A O 1
ATOM 695 N N . TRP A 1 91 ? -3.788 7.919 13.657 1.00 93.38 91 TRP A N 1
ATOM 696 C CA . TRP A 1 91 ? -2.478 7.691 13.051 1.00 93.38 91 TRP A CA 1
ATOM 697 C C . TRP A 1 91 ? -1.397 7.912 14.106 1.00 93.38 91 TRP A C 1
ATOM 699 O O . TRP A 1 91 ? -1.179 9.034 14.568 1.00 93.38 91 TRP A O 1
ATOM 709 N N . SER A 1 92 ? -0.752 6.827 14.518 1.00 94.62 92 SER A N 1
ATOM 710 C CA . SER A 1 92 ? 0.358 6.815 15.469 1.00 94.62 92 SER A CA 1
ATOM 711 C C . SER A 1 92 ? 1.487 5.952 14.919 1.00 94.62 92 SER A C 1
ATOM 713 O O . SER A 1 92 ? 1.245 5.094 14.072 1.00 94.62 92 SER A O 1
ATOM 715 N N . ASP A 1 93 ? 2.698 6.131 15.442 1.00 94.44 93 ASP A N 1
ATOM 716 C CA . ASP A 1 93 ? 3.862 5.340 15.023 1.00 94.44 93 ASP A CA 1
ATOM 717 C C . ASP A 1 93 ? 3.623 3.823 15.196 1.00 94.44 93 ASP A C 1
ATOM 719 O O . ASP A 1 93 ? 4.074 3.025 14.383 1.00 94.44 93 ASP A O 1
ATOM 723 N N . GLU A 1 94 ? 2.847 3.417 16.210 1.00 94.62 94 GLU A N 1
ATOM 724 C CA . GLU A 1 94 ? 2.475 2.011 16.435 1.00 94.62 94 GLU A CA 1
ATOM 725 C C . GLU A 1 94 ? 1.517 1.476 15.356 1.00 94.62 94 GLU A C 1
ATOM 727 O O . GLU A 1 94 ? 1.649 0.333 14.919 1.00 94.62 94 GLU A O 1
ATOM 732 N N . ILE A 1 95 ? 0.540 2.285 14.929 1.00 94.31 95 ILE A N 1
ATOM 733 C CA . ILE A 1 95 ? -0.388 1.931 13.842 1.00 94.31 95 ILE A CA 1
ATOM 734 C C . ILE A 1 95 ? 0.379 1.832 12.526 1.00 94.31 95 ILE A C 1
ATOM 736 O O . ILE A 1 95 ? 0.170 0.890 11.764 1.00 94.31 95 ILE A O 1
ATOM 740 N N . GLU A 1 96 ? 1.277 2.784 12.282 1.00 93.75 96 GLU A N 1
ATOM 741 C CA . GLU A 1 96 ? 2.119 2.811 11.094 1.00 93.75 96 GLU A CA 1
ATOM 742 C C . GLU A 1 96 ? 3.017 1.568 11.015 1.00 93.75 96 GLU A C 1
ATOM 744 O O . GLU A 1 96 ? 3.042 0.896 9.985 1.00 93.75 96 GLU A O 1
ATOM 749 N N . GLU A 1 97 ? 3.681 1.200 12.114 1.00 94.81 97 GLU A N 1
ATOM 750 C CA . GLU A 1 97 ? 4.517 -0.002 12.185 1.00 94.81 97 GLU A CA 1
ATOM 751 C C . GLU A 1 97 ? 3.703 -1.282 11.942 1.00 94.81 97 GLU A C 1
ATOM 753 O O . GLU A 1 97 ? 4.098 -2.128 11.137 1.00 94.81 97 GLU A O 1
ATOM 758 N N . LYS A 1 98 ? 2.532 -1.418 12.580 1.00 94.75 98 LYS A N 1
ATOM 759 C CA . LYS A 1 98 ? 1.644 -2.576 12.375 1.00 94.75 98 LYS A CA 1
ATOM 760 C C . LYS A 1 98 ? 1.165 -2.682 10.933 1.00 94.75 98 LYS A C 1
ATOM 762 O O . LYS A 1 98 ? 1.212 -3.766 10.357 1.00 94.75 98 LYS A O 1
ATOM 767 N N . LEU A 1 99 ? 0.740 -1.565 10.344 1.00 94.75 99 LEU A N 1
ATOM 768 C CA . LEU A 1 99 ? 0.292 -1.522 8.957 1.00 94.75 99 LEU A CA 1
ATOM 769 C C . LEU A 1 99 ? 1.435 -1.880 7.999 1.00 94.75 99 LEU A C 1
ATOM 771 O O . LEU A 1 99 ? 1.240 -2.676 7.083 1.00 94.75 99 LEU A O 1
ATOM 775 N N . GLY A 1 100 ? 2.634 -1.343 8.230 1.00 94.25 100 GLY A N 1
ATOM 776 C CA . GLY A 1 100 ? 3.826 -1.661 7.447 1.00 94.25 100 GLY A CA 1
ATOM 777 C C . GLY A 1 100 ? 4.215 -3.139 7.512 1.00 94.25 100 GLY A C 1
ATOM 778 O O . GLY A 1 100 ? 4.529 -3.733 6.477 1.00 94.25 100 GLY A O 1
A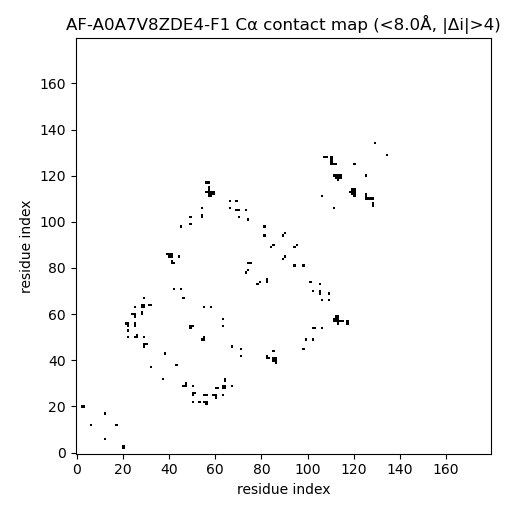TOM 779 N N . ASN A 1 101 ? 4.142 -3.755 8.695 1.00 94.38 101 ASN A N 1
ATOM 780 C CA . ASN A 1 101 ? 4.398 -5.187 8.870 1.00 94.38 101 ASN A CA 1
ATOM 781 C C . ASN A 1 101 ? 3.352 -6.033 8.134 1.00 94.38 101 ASN A C 1
ATOM 783 O O . ASN A 1 101 ? 3.722 -6.880 7.325 1.00 94.38 101 ASN A O 1
ATOM 787 N N . ALA A 1 102 ? 2.062 -5.737 8.316 1.00 94.19 102 ALA A N 1
ATOM 788 C CA . ALA A 1 102 ? 0.980 -6.459 7.646 1.00 94.19 102 ALA A CA 1
ATOM 789 C C . ALA A 1 102 ? 1.060 -6.357 6.110 1.00 94.19 102 ALA A C 1
ATOM 791 O O . ALA A 1 102 ? 0.803 -7.328 5.400 1.00 94.19 102 ALA A O 1
ATOM 792 N N . ILE A 1 103 ? 1.454 -5.195 5.574 1.00 93.62 103 ILE A N 1
ATOM 793 C CA . ILE A 1 103 ? 1.670 -5.010 4.130 1.00 93.62 103 ILE A CA 1
ATOM 794 C C . ILE A 1 103 ? 2.887 -5.805 3.647 1.00 93.62 103 ILE A C 1
ATOM 796 O O . ILE A 1 103 ? 2.832 -6.389 2.566 1.00 93.62 103 ILE A O 1
ATOM 800 N N . SER A 1 104 ? 3.971 -5.830 4.423 1.00 91.56 104 SER A N 1
ATOM 801 C CA . SER A 1 104 ? 5.181 -6.582 4.068 1.00 91.56 104 SER A CA 1
ATOM 802 C C . SER A 1 104 ? 4.896 -8.083 4.010 1.00 91.56 104 SER A C 1
ATOM 804 O O . SER A 1 104 ? 5.214 -8.723 3.012 1.00 91.56 104 SER A O 1
ATOM 806 N N . GLU A 1 105 ? 4.194 -8.613 5.014 1.00 91.19 105 GLU A N 1
ATOM 807 C CA . GLU A 1 105 ? 3.729 -10.004 5.025 1.00 91.19 105 GLU A CA 1
ATOM 808 C C . GLU A 1 105 ? 2.799 -10.301 3.842 1.00 91.19 105 GLU A C 1
ATOM 810 O O . GLU A 1 105 ? 2.961 -11.310 3.159 1.00 91.19 105 GLU A O 1
ATOM 815 N N . ALA A 1 106 ? 1.868 -9.392 3.530 1.00 91.50 106 ALA A N 1
ATOM 816 C CA . ALA A 1 106 ? 0.983 -9.555 2.380 1.00 91.50 106 ALA A CA 1
ATOM 817 C C . ALA A 1 106 ? 1.747 -9.605 1.044 1.00 91.50 106 ALA A C 1
ATOM 819 O O . ALA A 1 106 ? 1.312 -10.293 0.125 1.00 91.50 106 ALA A O 1
ATOM 820 N N . ILE A 1 107 ? 2.870 -8.892 0.907 1.00 89.81 107 ILE A N 1
ATOM 821 C CA . ILE A 1 107 ? 3.711 -8.935 -0.301 1.00 89.81 107 ILE A CA 1
ATOM 822 C C . ILE A 1 107 ? 4.440 -10.267 -0.412 1.00 89.81 107 ILE A C 1
ATOM 824 O O . ILE A 1 107 ? 4.475 -10.849 -1.499 1.00 89.81 107 ILE A O 1
ATOM 828 N N . ASP A 1 108 ? 5.021 -10.733 0.690 1.00 88.44 108 ASP A N 1
ATOM 829 C CA . ASP A 1 108 ? 5.752 -11.996 0.704 1.00 88.44 108 ASP A CA 1
ATOM 830 C C . ASP A 1 108 ? 4.805 -13.173 0.403 1.00 88.44 108 ASP A C 1
ATOM 832 O O . ASP A 1 108 ? 5.145 -14.033 -0.412 1.00 88.44 108 ASP A O 1
ATOM 836 N N . ASP A 1 109 ? 3.575 -13.142 0.929 1.00 88.44 109 ASP A N 1
ATOM 837 C CA . ASP A 1 109 ? 2.544 -14.149 0.646 1.00 88.44 109 ASP A CA 1
ATOM 838 C C . ASP A 1 109 ? 1.931 -14.030 -0.762 1.00 88.44 109 ASP A C 1
ATOM 840 O O . ASP A 1 109 ? 1.536 -15.034 -1.360 1.00 88.44 109 ASP A O 1
ATOM 844 N N . PHE A 1 110 ? 1.847 -12.820 -1.326 1.00 88.44 110 PHE A N 1
ATOM 845 C CA . PHE A 1 110 ? 1.354 -12.599 -2.693 1.00 88.44 110 PHE A CA 1
ATOM 846 C C . PHE A 1 110 ? 2.361 -13.029 -3.775 1.00 88.44 110 PHE A C 1
ATOM 848 O O . PHE A 1 110 ? 1.971 -13.278 -4.920 1.00 88.44 110 PHE A O 1
ATOM 855 N N . GLY A 1 111 ? 3.644 -13.120 -3.421 1.00 85.56 111 GLY A N 1
ATOM 856 C CA . GLY A 1 111 ? 4.731 -13.480 -4.324 1.00 85.56 111 GLY A CA 1
ATOM 857 C C . GLY A 1 111 ? 5.290 -12.268 -5.067 1.00 85.56 111 GLY A C 1
ATOM 858 O O . GLY A 1 111 ? 4.664 -11.722 -5.982 1.00 85.56 111 GLY A O 1
ATOM 859 N N . ALA A 1 112 ? 6.508 -11.871 -4.694 1.00 84.19 112 ALA A N 1
ATOM 860 C CA . ALA A 1 112 ? 7.237 -10.786 -5.339 1.00 84.19 112 ALA A CA 1
ATOM 861 C C . ALA A 1 112 ? 7.568 -11.099 -6.813 1.00 84.19 112 ALA A C 1
ATOM 863 O O . ALA A 1 112 ? 7.802 -12.248 -7.195 1.00 84.19 112 ALA A O 1
ATOM 864 N N . ASP A 1 113 ? 7.606 -10.059 -7.646 1.00 82.50 113 ASP A N 1
ATOM 865 C CA . ASP A 1 113 ? 8.088 -10.118 -9.030 1.00 82.50 113 ASP A CA 1
ATOM 866 C C . ASP A 1 113 ? 9.574 -9.761 -9.148 1.00 82.50 113 ASP A C 1
ATOM 868 O O . ASP A 1 113 ? 10.236 -10.187 -10.097 1.00 82.50 113 ASP A O 1
ATOM 872 N N . PHE A 1 114 ? 10.072 -8.942 -8.217 1.00 81.44 114 PHE A N 1
ATOM 873 C CA . PHE A 1 114 ? 11.448 -8.460 -8.195 1.00 81.44 114 PHE A CA 1
ATOM 874 C C . PHE A 1 114 ? 12.159 -8.843 -6.893 1.00 81.44 114 PHE A C 1
ATOM 876 O O . PHE A 1 114 ? 11.555 -8.878 -5.811 1.00 81.44 114 PHE A O 1
ATOM 883 N N . ASP A 1 115 ? 13.458 -9.114 -7.004 1.00 77.19 115 ASP A N 1
ATOM 884 C CA . ASP A 1 115 ? 14.343 -9.297 -5.856 1.00 77.19 115 ASP A CA 1
ATOM 885 C C . ASP A 1 115 ? 14.643 -7.954 -5.150 1.00 77.19 115 ASP A C 1
ATOM 887 O O . ASP A 1 115 ? 14.165 -6.887 -5.542 1.00 77.19 115 ASP A O 1
ATOM 891 N N . VAL A 1 116 ? 15.432 -7.999 -4.072 1.00 71.75 116 VAL A N 1
ATOM 892 C CA . VAL A 1 116 ? 15.841 -6.797 -3.316 1.00 71.75 116 VAL A CA 1
ATOM 893 C C . VAL A 1 116 ? 16.743 -5.848 -4.118 1.00 71.75 116 VAL A C 1
ATOM 895 O O . VAL A 1 116 ? 16.927 -4.701 -3.717 1.00 71.75 116 VAL A O 1
ATOM 898 N N . GLU A 1 117 ? 17.295 -6.312 -5.239 1.00 69.31 117 GLU A N 1
ATOM 899 C CA . GLU A 1 117 ? 18.148 -5.552 -6.155 1.00 69.31 117 GLU A CA 1
ATOM 900 C C . GLU A 1 117 ? 17.359 -5.009 -7.366 1.00 69.31 117 GLU A C 1
ATOM 902 O O . GLU A 1 117 ? 17.905 -4.251 -8.167 1.00 69.31 117 GLU A O 1
ATOM 907 N N . GLY A 1 118 ? 16.063 -5.333 -7.479 1.00 67.25 118 GLY A N 1
ATOM 908 C CA . GLY A 1 118 ? 15.173 -4.878 -8.547 1.00 67.25 118 GLY A CA 1
ATOM 909 C C . GLY A 1 118 ? 15.230 -5.714 -9.829 1.00 67.25 118 GLY A C 1
ATOM 910 O O . GLY A 1 118 ? 14.676 -5.293 -10.848 1.00 67.25 118 GLY A O 1
ATOM 911 N N . ASN A 1 119 ? 15.868 -6.886 -9.810 1.00 73.38 119 ASN A N 1
ATOM 912 C CA . ASN A 1 119 ? 15.902 -7.785 -10.961 1.00 73.38 119 ASN A CA 1
ATOM 913 C C . ASN A 1 119 ? 14.631 -8.644 -11.016 1.00 73.38 119 ASN A C 1
ATOM 915 O O . ASN A 1 119 ? 14.121 -9.051 -9.969 1.00 73.38 119 ASN A O 1
ATOM 919 N N . PRO A 1 120 ? 14.104 -8.937 -12.221 1.00 74.50 120 PRO A N 1
ATOM 920 C CA . PRO A 1 120 ? 12.958 -9.821 -12.369 1.00 74.50 120 PRO A CA 1
ATOM 921 C C . PRO A 1 120 ? 13.329 -11.235 -11.920 1.00 74.50 120 PRO A C 1
ATOM 923 O O . PRO A 1 120 ? 14.304 -11.811 -12.402 1.00 74.50 120 PRO A O 1
ATOM 926 N N . ILE A 1 121 ? 12.523 -11.795 -11.027 1.00 75.06 121 ILE A N 1
ATOM 927 C CA . ILE A 1 121 ? 12.630 -13.191 -10.609 1.00 75.06 121 ILE A CA 1
ATOM 928 C C . ILE A 1 121 ? 12.104 -14.066 -11.769 1.00 75.06 121 ILE A C 1
ATOM 930 O O . ILE A 1 121 ? 11.097 -13.714 -12.393 1.00 75.06 121 ILE A O 1
ATOM 934 N N . GLU A 1 122 ? 12.795 -15.161 -12.121 1.00 57.44 122 GLU A N 1
ATOM 935 C CA . GLU A 1 122 ? 12.423 -16.006 -13.271 1.00 57.44 122 GLU A CA 1
ATOM 936 C C . GLU A 1 122 ? 10.986 -16.567 -13.131 1.00 57.44 122 GLU A C 1
ATOM 938 O O . GLU A 1 122 ? 10.533 -16.937 -12.042 1.00 57.44 122 GLU A O 1
ATOM 943 N N . GLU A 1 123 ? 10.241 -16.618 -14.249 1.00 47.22 123 GLU A N 1
ATOM 944 C CA . GLU A 1 123 ? 8.864 -17.138 -14.304 1.00 47.22 123 GLU A CA 1
ATOM 945 C C . GLU A 1 123 ? 8.819 -18.593 -13.801 1.00 47.22 123 GLU A C 1
ATOM 947 O O . GLU A 1 123 ? 9.222 -19.531 -14.491 1.00 47.22 123 GLU A O 1
ATOM 952 N N . GLY A 1 124 ? 8.333 -18.773 -12.570 1.00 48.56 124 GLY A N 1
ATOM 953 C CA . GLY A 1 124 ? 8.286 -20.059 -11.868 1.00 48.56 124 GLY A CA 1
ATOM 954 C C . GLY A 1 124 ? 8.606 -19.985 -10.369 1.00 48.56 124 GLY A C 1
ATOM 955 O O . GLY A 1 124 ? 8.320 -20.948 -9.652 1.00 48.56 124 GLY A O 1
ATOM 956 N N . GLU A 1 125 ? 9.154 -18.860 -9.895 1.00 46.91 125 GLU A N 1
ATOM 957 C CA . GLU A 1 125 ? 9.365 -18.558 -8.466 1.00 46.91 125 GLU A CA 1
ATOM 958 C C . GLU A 1 125 ? 8.326 -17.581 -7.889 1.00 46.91 125 GLU A C 1
ATOM 960 O O . GLU A 1 125 ? 8.014 -17.666 -6.706 1.00 46.91 125 GLU A O 1
ATOM 965 N N . SER A 1 126 ? 7.695 -16.729 -8.709 1.00 45.22 126 SER A N 1
ATOM 966 C CA . SER A 1 126 ? 6.585 -15.871 -8.241 1.00 45.22 126 SER A CA 1
ATOM 967 C C . SER A 1 126 ? 5.332 -16.681 -7.848 1.00 45.22 126 SER A C 1
ATOM 969 O O . SER A 1 126 ? 4.597 -16.285 -6.952 1.00 45.22 126 SER A O 1
ATOM 971 N N . ASP A 1 127 ? 5.156 -17.876 -8.432 1.00 43.62 127 ASP A N 1
ATOM 972 C CA . ASP A 1 127 ? 4.146 -18.876 -8.031 1.00 43.62 127 ASP A CA 1
ATOM 973 C C . ASP A 1 127 ? 4.611 -19.771 -6.857 1.00 43.62 127 ASP A C 1
ATOM 975 O O . ASP A 1 127 ? 3.907 -20.700 -6.450 1.00 43.62 127 ASP A O 1
ATOM 979 N N . ARG A 1 128 ? 5.817 -19.542 -6.314 1.00 45.78 128 ARG A N 1
ATOM 980 C CA . ARG A 1 128 ? 6.430 -20.368 -5.267 1.00 45.78 128 ARG A CA 1
ATOM 981 C C . ARG A 1 128 ? 7.116 -19.527 -4.186 1.00 45.78 128 ARG A C 1
ATOM 983 O O . ARG A 1 128 ? 8.318 -19.631 -3.981 1.00 45.78 128 ARG A O 1
ATOM 990 N N . ILE A 1 129 ? 6.312 -18.872 -3.353 1.00 46.12 129 ILE A N 1
ATOM 991 C CA . ILE A 1 129 ? 6.502 -19.009 -1.897 1.00 46.12 129 ILE A CA 1
ATOM 992 C C . ILE A 1 129 ? 5.318 -19.809 -1.351 1.00 46.12 129 ILE A C 1
ATOM 994 O O . ILE A 1 129 ? 4.508 -19.422 -0.522 1.00 46.12 129 ILE A O 1
ATOM 998 N N . THR A 1 130 ? 5.195 -21.013 -1.881 1.00 42.00 130 THR A N 1
ATOM 999 C CA . THR A 1 130 ? 4.930 -22.144 -1.013 1.00 42.00 130 THR A CA 1
ATOM 1000 C C . THR A 1 130 ? 5.860 -23.232 -1.496 1.00 42.00 130 THR A C 1
ATOM 1002 O O . THR A 1 130 ? 5.537 -23.960 -2.436 1.00 42.00 130 THR A O 1
ATOM 1005 N N . SER A 1 131 ? 7.047 -23.321 -0.899 1.00 34.34 131 SER A N 1
ATOM 1006 C CA . SER A 1 131 ? 7.706 -24.615 -0.884 1.00 34.34 131 SER A CA 1
ATOM 1007 C C . SER A 1 131 ? 6.742 -25.571 -0.181 1.00 34.34 131 SER A C 1
ATOM 1009 O O . SER A 1 131 ? 6.149 -25.262 0.855 1.00 34.34 131 SER A O 1
ATOM 1011 N N . GLU A 1 132 ? 6.530 -26.724 -0.796 1.00 43.81 132 GLU A N 1
ATOM 1012 C CA . GLU A 1 132 ? 5.696 -27.830 -0.323 1.00 43.81 132 GLU A CA 1
ATOM 1013 C C . GLU A 1 132 ? 6.005 -28.304 1.117 1.00 43.81 132 GLU A C 1
ATOM 1015 O O . GLU A 1 132 ? 5.296 -29.163 1.625 1.00 43.81 132 GLU A O 1
ATOM 1020 N N . GLU A 1 133 ? 6.989 -27.724 1.813 1.00 44.94 133 GLU A N 1
ATOM 1021 C CA . GLU A 1 133 ? 7.378 -28.067 3.185 1.00 44.94 133 GLU A CA 1
ATOM 1022 C C . GLU A 1 133 ? 6.558 -27.370 4.290 1.00 44.94 133 GLU A C 1
ATOM 1024 O O . GLU A 1 133 ? 6.502 -27.891 5.403 1.00 44.94 133 GLU A O 1
ATOM 1029 N N . GLU A 1 134 ? 5.872 -26.245 4.033 1.00 43.94 134 GLU A N 1
ATOM 1030 C CA . GLU A 1 134 ? 5.028 -25.598 5.066 1.00 43.94 134 GLU A CA 1
ATOM 1031 C C . GLU A 1 134 ? 3.549 -25.997 5.014 1.00 43.94 134 GLU A C 1
ATOM 1033 O O . GLU A 1 134 ? 2.867 -25.957 6.039 1.00 43.94 134 GLU A O 1
ATOM 1038 N N . ARG A 1 135 ? 3.061 -26.503 3.872 1.00 45.00 135 ARG A N 1
ATOM 1039 C CA . ARG A 1 135 ? 1.710 -27.093 3.771 1.00 45.00 135 ARG A CA 1
ATOM 1040 C C . ARG A 1 135 ? 1.572 -28.427 4.514 1.00 45.00 135 ARG A C 1
ATOM 1042 O O . ARG A 1 135 ? 0.448 -28.842 4.784 1.00 45.00 135 ARG A O 1
ATOM 1049 N N . GLU A 1 136 ? 2.683 -29.060 4.892 1.00 38.88 136 GLU A N 1
ATOM 1050 C CA . GLU A 1 136 ? 2.699 -30.259 5.742 1.00 38.88 136 GLU A CA 1
ATOM 1051 C C . GLU A 1 136 ? 2.910 -29.963 7.238 1.00 38.88 136 GLU A C 1
ATOM 1053 O O . GLU A 1 136 ? 2.857 -30.882 8.061 1.00 38.88 136 GLU A O 1
ATOM 1058 N N . ARG A 1 137 ? 3.054 -28.693 7.657 1.00 42.56 137 ARG A N 1
ATOM 1059 C CA . ARG A 1 137 ? 2.927 -28.345 9.081 1.00 42.56 137 ARG A CA 1
ATOM 1060 C C . ARG A 1 137 ? 1.452 -28.307 9.454 1.00 42.56 137 ARG A C 1
ATOM 1062 O O . ARG A 1 137 ? 0.795 -27.271 9.436 1.00 42.56 137 ARG A O 1
ATOM 1069 N N . GLY A 1 138 ? 0.963 -29.502 9.775 1.00 35.69 138 GLY A N 1
ATOM 1070 C CA . GLY A 1 138 ? -0.395 -29.792 10.202 1.00 35.69 138 GLY A CA 1
ATOM 1071 C C . GLY A 1 138 ? -0.983 -28.731 11.129 1.00 35.69 138 GLY A C 1
ATOM 1072 O O . GLY A 1 138 ? -0.357 -28.278 12.093 1.00 35.69 138 GLY A O 1
ATOM 1073 N N . GLY A 1 139 ? -2.222 -28.354 10.810 1.00 33.00 139 GLY A N 1
ATOM 1074 C CA . GLY A 1 139 ? -3.020 -27.426 11.588 1.00 33.00 139 GLY A CA 1
ATOM 1075 C C . GLY A 1 139 ? -3.044 -27.820 13.060 1.00 33.00 139 GLY A C 1
ATOM 1076 O O . GLY A 1 139 ? -3.382 -28.946 13.424 1.00 33.00 139 GLY A O 1
ATOM 1077 N N . ARG A 1 140 ? -2.704 -26.871 13.933 1.00 39.59 140 ARG A N 1
ATOM 1078 C CA . ARG A 1 140 ? -2.967 -27.015 15.363 1.00 39.59 140 ARG A CA 1
ATOM 1079 C C . ARG A 1 140 ? -4.452 -26.785 15.609 1.00 39.59 140 ARG A C 1
ATOM 1081 O O . ARG A 1 140 ? -4.870 -25.686 15.955 1.00 39.59 140 ARG A O 1
ATOM 1088 N N . THR A 1 141 ? -5.234 -27.849 15.475 1.00 31.09 141 THR A N 1
ATOM 1089 C CA . THR A 1 141 ? -6.533 -27.974 16.135 1.00 31.09 141 THR A CA 1
ATOM 1090 C C . THR A 1 141 ? -6.526 -29.219 17.020 1.00 31.09 141 THR A C 1
ATOM 1092 O O . THR A 1 141 ? -6.501 -30.331 16.513 1.00 31.09 141 THR A O 1
ATOM 1095 N N . ALA A 1 142 ? -6.569 -28.972 18.333 1.00 30.81 142 ALA A N 1
ATOM 1096 C CA . ALA A 1 142 ? -7.159 -29.794 19.395 1.00 30.81 142 ALA A CA 1
ATOM 1097 C C . ALA A 1 142 ? -6.680 -31.250 19.623 1.00 30.81 142 ALA A C 1
ATOM 1099 O O . ALA A 1 142 ? -7.069 -32.161 18.910 1.00 30.81 142 ALA A O 1
ATOM 1100 N N . GLY A 1 143 ? -6.007 -31.446 20.768 1.00 28.08 143 GLY A N 1
ATOM 1101 C CA . GLY A 1 143 ? -6.524 -32.279 21.869 1.00 28.08 143 GLY A CA 1
ATOM 1102 C C . GLY A 1 143 ? -6.326 -33.802 21.827 1.00 28.08 143 GLY A C 1
ATOM 1103 O O . GLY A 1 143 ? -6.812 -34.451 20.918 1.00 28.08 143 GLY A O 1
ATOM 1104 N N . ALA A 1 144 ? -5.767 -34.322 22.937 1.00 28.14 144 ALA A N 1
ATOM 1105 C CA . ALA A 1 144 ? -5.789 -35.718 23.419 1.00 28.14 144 ALA A CA 1
ATOM 1106 C C . ALA A 1 144 ? -5.089 -36.740 22.495 1.00 28.14 144 ALA A C 1
ATOM 1108 O O . ALA A 1 144 ? -5.448 -36.896 21.342 1.00 28.14 144 ALA A O 1
ATOM 1109 N N . GLY A 1 145 ? -4.010 -37.409 22.898 1.00 27.19 145 GLY A N 1
ATOM 1110 C CA . GLY A 1 145 ? -3.917 -38.319 24.040 1.00 27.19 145 GLY A CA 1
ATOM 1111 C C . GLY A 1 145 ? -3.675 -39.730 23.478 1.00 27.19 145 GLY A C 1
ATOM 1112 O O . GLY A 1 145 ? -4.355 -40.092 22.527 1.00 27.19 145 GLY A O 1
ATOM 1113 N N . GLU A 1 146 ? -2.732 -40.474 24.076 1.00 27.61 146 GLU A N 1
ATOM 1114 C CA . GLU A 1 146 ? -2.437 -41.913 23.839 1.00 27.61 146 GLU A CA 1
ATOM 1115 C C . GLU A 1 146 ? -1.619 -42.179 22.540 1.00 27.61 146 GLU A C 1
ATOM 1117 O O . GLU A 1 146 ? -1.866 -41.569 21.510 1.00 27.61 146 GLU A O 1
ATOM 1122 N N . ASP A 1 147 ? -0.569 -43.007 22.468 1.00 26.95 147 ASP A N 1
ATOM 1123 C CA . ASP A 1 147 ? -0.120 -44.122 23.306 1.00 26.95 147 ASP A CA 1
ATOM 1124 C C . ASP A 1 147 ? 1.345 -44.530 22.963 1.00 26.95 147 ASP A C 1
ATOM 1126 O O . ASP A 1 147 ? 1.828 -44.260 21.863 1.00 26.95 147 ASP A O 1
ATOM 1130 N N . ALA A 1 148 ? 1.987 -45.185 23.938 1.00 30.61 148 ALA A N 1
ATOM 1131 C CA . ALA A 1 148 ? 3.067 -46.189 23.947 1.00 30.61 148 ALA A CA 1
ATOM 1132 C C . ALA A 1 148 ? 4.249 -46.210 22.943 1.00 30.61 148 ALA A C 1
ATOM 1134 O O . ALA A 1 148 ? 4.078 -46.349 21.736 1.00 30.61 148 ALA A O 1
ATOM 1135 N N . SER A 1 149 ? 5.468 -46.310 23.503 1.00 27.50 149 SER A N 1
ATOM 1136 C CA . SER A 1 149 ? 6.284 -47.556 23.527 1.00 27.50 149 SER A CA 1
ATOM 1137 C C . SER A 1 149 ? 7.604 -47.292 24.282 1.00 27.50 149 SER A C 1
ATOM 1139 O O . SER A 1 149 ? 8.326 -46.359 23.937 1.00 27.50 149 SER A O 1
ATOM 1141 N N . ASP A 1 150 ? 7.816 -47.939 25.430 1.00 30.39 150 ASP A N 1
ATOM 1142 C CA . ASP A 1 150 ? 8.746 -49.074 25.626 1.00 30.39 150 ASP A CA 1
ATOM 1143 C C . ASP A 1 150 ? 10.226 -48.682 25.805 1.00 30.39 150 ASP A C 1
ATOM 1145 O O . ASP A 1 150 ? 10.914 -48.352 24.843 1.00 30.39 150 ASP A O 1
ATOM 1149 N N . ASP A 1 151 ? 10.722 -48.797 27.044 1.00 30.98 151 ASP A N 1
ATOM 1150 C CA . ASP A 1 151 ? 12.113 -49.165 27.347 1.00 30.98 151 ASP A CA 1
ATOM 1151 C C . ASP A 1 151 ? 12.173 -49.890 28.710 1.00 30.98 151 ASP A C 1
ATOM 1153 O O . ASP A 1 151 ? 11.372 -49.635 29.611 1.00 30.98 151 ASP A O 1
ATOM 1157 N N . GLU A 1 152 ? 13.066 -50.869 28.798 1.00 32.19 152 GLU A N 1
ATOM 1158 C CA . GLU A 1 152 ? 12.919 -52.145 29.504 1.00 32.19 152 GLU A CA 1
ATOM 1159 C C . GLU A 1 152 ? 13.202 -52.163 31.027 1.00 32.19 152 GLU A C 1
ATOM 1161 O O . GLU A 1 152 ? 14.100 -51.497 31.534 1.00 32.19 152 GLU A O 1
ATOM 1166 N N . GLY A 1 153 ? 12.545 -53.108 31.721 1.00 30.64 153 GLY A N 1
ATOM 1167 C CA . GLY A 1 153 ? 13.246 -54.081 32.577 1.00 30.64 153 GLY A CA 1
ATOM 1168 C C . GLY A 1 153 ? 13.230 -53.896 34.102 1.00 30.64 153 GLY A C 1
ATOM 1169 O O . GLY A 1 153 ? 14.094 -53.226 34.663 1.00 30.64 153 GLY A O 1
ATOM 1170 N N . SER A 1 154 ? 12.345 -54.623 34.801 1.00 32.88 154 SER A N 1
ATOM 1171 C CA . SER A 1 154 ? 12.702 -55.587 35.876 1.00 32.88 154 SER A CA 1
ATOM 1172 C C . SER A 1 154 ? 11.467 -56.306 36.465 1.00 32.88 154 SER A C 1
ATOM 1174 O O . SER A 1 154 ? 10.536 -55.657 36.932 1.00 32.88 154 SER A O 1
ATOM 1176 N N . ASP A 1 155 ? 11.498 -57.648 36.394 1.00 31.59 155 ASP A N 1
ATOM 1177 C CA . ASP A 1 155 ? 10.955 -58.694 37.299 1.00 31.59 155 ASP A CA 1
ATOM 1178 C C . ASP A 1 155 ? 10.453 -58.214 38.685 1.00 31.59 155 ASP A C 1
ATOM 1180 O O . ASP A 1 155 ? 11.089 -57.357 39.290 1.00 31.59 155 ASP A O 1
ATOM 1184 N N . GLU A 1 156 ? 9.401 -58.722 39.347 1.00 40.19 156 GLU A N 1
ATOM 1185 C CA . GLU A 1 156 ? 8.672 -60.012 39.379 1.00 40.19 156 GLU A CA 1
ATOM 1186 C C . GLU A 1 156 ? 7.316 -59.799 40.155 1.00 40.19 156 GLU A C 1
ATOM 1188 O O . GLU A 1 156 ? 7.090 -58.694 40.659 1.00 40.19 156 GLU A O 1
ATOM 1193 N N . PRO A 1 157 ? 6.399 -60.796 40.258 1.00 46.53 157 PRO A N 1
ATOM 1194 C CA . PRO A 1 157 ? 4.945 -60.592 40.428 1.00 46.53 157 PRO A CA 1
ATOM 1195 C C . PRO A 1 157 ? 4.324 -60.914 41.818 1.00 46.53 157 PRO A C 1
ATOM 1197 O O . PRO A 1 157 ? 5.002 -61.371 42.734 1.00 46.53 157 PRO A O 1
ATOM 1200 N N . ASP A 1 158 ? 2.985 -60.761 41.852 1.00 33.75 158 ASP A N 1
ATOM 1201 C CA . ASP A 1 158 ? 1.948 -61.395 42.708 1.00 33.75 158 ASP A CA 1
ATOM 1202 C C . ASP A 1 158 ? 1.598 -60.775 44.083 1.00 33.75 158 ASP A C 1
ATOM 1204 O O . ASP A 1 158 ? 2.397 -60.783 45.012 1.00 33.75 158 ASP A O 1
ATOM 1208 N N . GLU A 1 159 ? 0.377 -60.231 44.236 1.00 40.28 159 GLU A N 1
ATOM 1209 C CA . GLU A 1 159 ? -0.829 -60.923 44.766 1.00 40.28 159 GLU A CA 1
ATOM 1210 C C . GLU A 1 159 ? -2.065 -59.971 44.765 1.00 40.28 159 GLU A C 1
ATOM 1212 O O . GLU A 1 159 ? -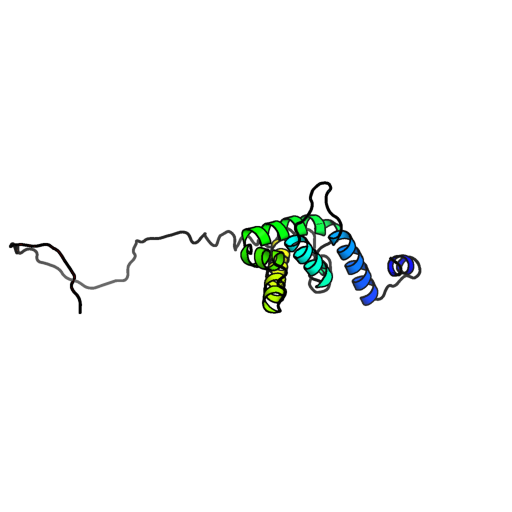1.888 -58.750 44.842 1.00 40.28 159 GLU A O 1
ATOM 1217 N N . PRO A 1 160 ? -3.321 -60.472 44.674 1.00 48.44 160 PRO A N 1
ATOM 1218 C C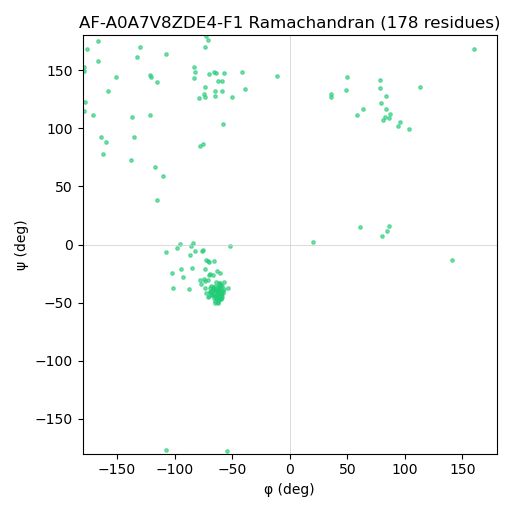A . PRO A 1 160 ? -4.529 -59.643 44.701 1.00 48.44 160 PRO A CA 1
ATOM 1219 C C . PRO A 1 160 ? -5.357 -59.743 46.001 1.00 48.44 160 PRO A C 1
ATOM 1221 O O . PRO A 1 160 ? -5.308 -60.741 46.713 1.00 48.44 160 PRO A O 1
ATOM 1224 N N . ASP A 1 161 ? -6.243 -58.747 46.145 1.00 36.31 161 ASP A N 1
ATOM 1225 C CA . ASP A 1 161 ? -7.471 -58.705 46.964 1.00 36.31 161 ASP A CA 1
ATOM 1226 C C . ASP A 1 161 ? -7.309 -58.337 48.452 1.00 36.31 161 ASP A C 1
ATOM 1228 O O . ASP A 1 161 ? -6.702 -59.071 49.218 1.00 36.31 161 ASP A O 1
ATOM 1232 N N . GLU A 1 162 ? -7.898 -57.207 48.865 1.00 38.53 162 GLU A N 1
ATOM 1233 C CA . GLU A 1 162 ? -8.894 -57.208 49.948 1.00 38.53 162 GLU A CA 1
ATOM 1234 C C . GLU A 1 162 ? -9.798 -55.960 49.882 1.00 38.53 162 GLU A C 1
ATOM 1236 O O . GLU A 1 162 ? -9.370 -54.810 49.759 1.00 38.53 162 GLU A O 1
ATOM 1241 N N . SER A 1 163 ? -11.089 -56.253 49.990 1.00 39.66 163 SER A N 1
ATOM 1242 C CA . SER A 1 163 ? -12.250 -55.411 50.273 1.00 39.66 163 SER A CA 1
ATOM 1243 C C . SER A 1 163 ? -12.078 -54.334 51.357 1.00 39.66 163 SER A C 1
ATOM 1245 O O . SER A 1 163 ? -11.453 -54.569 52.388 1.00 39.66 163 SER A O 1
ATOM 1247 N N . GLY A 1 164 ? -12.789 -53.211 51.199 1.00 39.19 164 GLY A N 1
ATOM 1248 C CA . GLY A 1 164 ? -12.963 -52.187 52.234 1.00 39.19 164 GLY A CA 1
ATOM 1249 C C . GLY A 1 164 ? -14.177 -51.296 51.965 1.00 39.19 164 GLY A C 1
ATOM 1250 O O . GLY A 1 164 ? -14.070 -50.277 51.295 1.00 39.19 164 GLY A O 1
ATOM 1251 N N . ASP A 1 165 ? -15.319 -51.757 52.464 1.00 40.09 165 ASP A N 1
ATOM 1252 C CA . ASP A 1 165 ? -16.661 -51.165 52.502 1.00 40.09 165 ASP A CA 1
ATOM 1253 C C . ASP A 1 165 ? -16.774 -49.965 53.476 1.00 40.09 165 ASP A C 1
ATOM 1255 O O . ASP A 1 165 ? -15.844 -49.711 54.245 1.00 40.09 165 ASP A O 1
ATOM 1259 N N . SER A 1 166 ? -17.956 -49.326 53.491 1.00 43.03 166 SER A N 1
ATOM 1260 C CA . SER A 1 166 ? -18.508 -48.324 54.435 1.00 43.03 166 SER A CA 1
ATOM 1261 C C . SER A 1 166 ? -18.327 -46.843 54.020 1.00 43.03 166 SER A C 1
ATOM 1263 O O . SER A 1 166 ? -17.212 -46.350 53.867 1.00 43.03 166 SER A O 1
ATOM 1265 N N . ASP A 1 167 ? -19.395 -46.165 53.560 1.00 38.28 167 ASP A N 1
ATOM 1266 C CA . ASP A 1 167 ? -20.453 -45.472 54.349 1.00 38.28 167 ASP A CA 1
ATOM 1267 C C . ASP A 1 167 ? -19.951 -44.102 54.864 1.00 38.28 167 ASP A C 1
ATOM 1269 O O . ASP A 1 167 ? -18.807 -43.973 55.272 1.00 38.28 167 ASP A O 1
ATOM 1273 N N . GLU A 1 168 ? -20.674 -42.983 54.929 1.00 40.88 168 GLU A N 1
ATOM 1274 C CA . GLU A 1 168 ? -22.080 -42.617 54.753 1.00 40.88 168 GLU A CA 1
ATOM 1275 C C . GLU A 1 168 ? -22.152 -41.076 54.958 1.00 40.88 168 GLU A C 1
ATOM 1277 O O . GLU A 1 168 ? -21.364 -40.542 55.732 1.00 40.88 168 GLU A O 1
ATOM 1282 N N . ALA A 1 169 ? -23.099 -40.399 54.280 1.00 42.34 169 ALA A N 1
ATOM 1283 C CA . ALA A 1 169 ? -23.747 -39.098 54.589 1.00 42.34 169 ALA A CA 1
ATOM 1284 C C . ALA A 1 169 ? -22.897 -37.841 54.946 1.00 42.34 169 ALA A C 1
ATOM 1286 O O . ALA A 1 169 ? -21.924 -37.876 55.677 1.00 42.34 169 ALA A O 1
ATOM 1287 N N . GLY A 1 170 ? -23.251 -36.608 54.572 1.00 39.94 170 GLY A N 1
ATOM 1288 C CA . GLY A 1 170 ? -24.461 -36.036 53.986 1.00 39.94 170 GLY A CA 1
ATOM 1289 C C . GLY A 1 170 ? -24.501 -34.505 54.226 1.00 39.94 170 GLY A C 1
ATOM 1290 O O . GLY A 1 170 ? -23.735 -33.995 55.039 1.00 39.94 170 GLY A O 1
ATOM 1291 N N . GLY A 1 171 ? -25.419 -33.807 53.535 1.00 41.53 171 GLY A N 1
ATOM 1292 C CA . GLY A 1 171 ? -25.872 -32.412 53.774 1.00 41.53 171 GLY A CA 1
ATOM 1293 C C . GLY A 1 171 ? -24.974 -31.307 53.182 1.00 41.53 171 GLY A C 1
ATOM 1294 O O . GLY A 1 171 ? -23.847 -31.153 53.626 1.00 41.53 171 GLY A O 1
ATOM 1295 N N . ALA A 1 172 ? -25.334 -30.534 52.142 1.00 44.84 172 ALA A N 1
ATOM 1296 C CA . ALA A 1 172 ? -26.510 -29.654 51.971 1.00 44.84 172 ALA A CA 1
ATOM 1297 C C . ALA A 1 172 ? -26.697 -28.724 53.188 1.00 44.84 172 ALA A C 1
ATOM 1299 O O . ALA A 1 172 ? -26.700 -29.203 54.312 1.00 44.84 172 ALA A O 1
ATOM 1300 N N . ASP A 1 173 ? -26.920 -27.419 53.109 1.00 43.03 173 ASP A N 1
ATOM 1301 C CA . ASP A 1 173 ? -27.087 -26.425 52.051 1.00 43.03 173 ASP A CA 1
ATOM 1302 C C . ASP A 1 173 ? -27.223 -25.073 52.798 1.00 43.03 173 ASP A C 1
ATOM 1304 O O . ASP A 1 173 ? -27.465 -25.047 54.006 1.00 43.03 173 ASP A O 1
ATOM 1308 N N . GLU A 1 174 ? -27.153 -23.976 52.052 1.00 43.12 174 GLU A N 1
ATOM 1309 C CA . GLU A 1 174 ? -27.782 -22.683 52.355 1.00 43.12 174 GLU A CA 1
ATOM 1310 C C . GLU A 1 174 ? -27.191 -21.667 53.369 1.00 43.12 174 GLU A C 1
ATOM 1312 O O . GLU A 1 174 ? -27.199 -21.816 54.590 1.00 43.12 174 GLU A O 1
ATOM 1317 N N . LYS A 1 175 ? -26.952 -20.490 52.763 1.00 45.69 175 LYS A N 1
ATOM 1318 C CA . LYS A 1 175 ? -27.390 -19.135 53.161 1.00 45.69 175 LYS A CA 1
ATOM 1319 C C . LYS A 1 175 ? -26.478 -18.247 54.016 1.00 45.69 175 LYS A C 1
ATOM 1321 O O . LYS A 1 175 ? -26.491 -18.250 55.241 1.00 45.69 175 LYS A O 1
ATOM 1326 N N . GLU A 1 176 ? -25.852 -17.312 53.298 1.00 48.88 176 GLU A N 1
ATOM 1327 C CA . GLU A 1 176 ? -25.749 -15.891 53.671 1.00 48.88 176 GLU A CA 1
ATOM 1328 C C . GLU A 1 176 ? -27.140 -15.244 53.937 1.00 48.88 176 GLU A C 1
ATOM 1330 O O . GLU A 1 176 ? -28.161 -15.893 53.686 1.00 48.88 176 GLU A O 1
ATOM 1335 N N . PRO A 1 177 ? -27.268 -13.930 54.240 1.00 68.00 177 PRO A N 1
ATOM 1336 C CA . PRO A 1 177 ? -26.317 -12.934 54.779 1.00 68.00 177 PRO A CA 1
ATOM 1337 C C . PRO A 1 177 ? -26.910 -12.156 55.983 1.00 68.00 177 PRO A C 1
ATOM 1339 O O . PRO A 1 177 ? -28.119 -12.176 56.197 1.00 68.00 177 PRO A O 1
ATOM 1342 N N . ALA A 1 178 ? -26.100 -11.362 56.702 1.00 46.88 178 ALA A N 1
ATOM 1343 C CA . ALA A 1 178 ? -26.567 -10.124 57.359 1.00 46.88 178 ALA A CA 1
ATOM 1344 C C . ALA A 1 178 ? -25.416 -9.265 57.928 1.00 46.88 178 ALA A C 1
ATOM 1346 O O . ALA A 1 178 ? -24.776 -9.633 58.907 1.00 46.88 178 ALA A O 1
ATOM 1347 N N . THR A 1 179 ? -25.215 -8.102 57.300 1.00 56.28 179 THR A N 1
ATOM 1348 C CA . THR A 1 179 ? -25.138 -6.746 57.896 1.00 56.28 179 THR A CA 1
ATOM 1349 C C . THR A 1 179 ? -24.498 -6.531 59.277 1.00 56.28 179 THR A C 1
ATOM 1351 O O . THR A 1 179 ? -25.034 -6.992 60.284 1.00 56.28 179 THR A O 1
ATOM 1354 N N . ALA A 1 180 ? -23.540 -5.601 59.341 1.00 51.81 180 ALA A N 1
ATOM 1355 C CA . ALA A 1 180 ? -23.742 -4.253 59.904 1.00 51.81 180 ALA A CA 1
ATOM 1356 C C . ALA A 1 180 ? -22.609 -3.315 59.463 1.00 51.81 180 ALA A C 1
ATOM 1358 O O . ALA A 1 180 ? -21.444 -3.770 59.469 1.00 51.81 180 ALA A O 1
#

Secondary structure (DSSP, 8-state):
-HHHHHHTSSS---HHHHHHHHHHHHHHHHT---TT-PPPHHHHHHHHHHHHTTGGGGS-GGGHHHHHHHHHHHHHHH-HHHHHHHHHT---HHHHHHHHHHHHHHHHHH--SB-TTSPBPPTTTTT-S--TTTTTS-------------------------------------------

Solvent-accessible surface area (backbone atoms only — not comparable to full-atom values): 11765 Å² total; per-residue (Å²): 116,77,65,64,66,53,66,78,74,57,97,70,75,55,68,71,57,48,53,51,50,55,50,51,50,35,43,54,36,64,71,59,71,64,86,97,57,84,72,55,70,32,54,49,50,53,51,50,47,40,49,74,71,54,67,48,74,30,48,51,52,88,50,42,59,61,48,50,56,52,43,53,52,46,40,59,72,75,37,41,71,60,42,52,40,37,60,73,67,60,83,48,75,69,54,52,51,51,53,52,50,55,51,51,54,41,44,56,71,65,32,45,41,28,47,100,86,67,47,76,58,61,94,73,48,43,86,43,72,62,63,80,74,61,81,68,61,68,79,93,70,81,81,84,81,88,81,89,83,91,85,86,90,80,89,86,88,88,88,84,89,84,89,85,84,82,89,78,90,80,80,88,80,88,79,86,88,81,90,134

Sequence (180 aa):
RELEAFAQFGSELDADTQATLARGERLVATLNQAELAPWKVEDQVAAIYSGTGGYLDRIKADRISAFHENMLQRLRSEESGLMDQLAGGDWSDEIEEKLGNAISEAIDDFGADFDVEGNPIEEGESDRITSEEERERGGRTAGAGEDASDDEGSDEPDEPDESGDSDEAGGADEKEPATA